Protein AF-A0A7W1SQP7-F1 (afdb_monomer_lite)

Secondary structure (DSSP, 8-state):
-PPPPSEEEEEE-SSTT-EEEEEEETTEEEEEEE-----TTTHHHHHHHHHHHHHHHHHHHHHHHHHHHHHHHHHHHHHHHHHHHHHHHHHHHHHHHHHHHHHHHHHHHHHHHHHHTT-EE--SSS---S-SSEEEEEEEE-TTS-B--EEEEEEEEGGGTEEEEES-TTEEEE-TTS-EEEEEEETTS-EEEE-HHHHTTS-TT-SEEEEEPEEE-S---SHHHHHHHHT-

pLDDT: mean 82.77, std 10.35, range [46.56, 94.25]

Sequence (232 aa):
ARTAWEKIDIERGNKEGTYFISLSKKDETHRFACIPVIASNDYKGAVKEYERLHQIYKAKEESRHQQDAKKQRQMEAKQEKFEKEQLINQRIAEQARKRASALYETENLVFRTFQVTNFGIWNSDAPNLLPQGQMIAANYVDENGTAVKMTKAFLVEKNKNALFAYQNPSSLQFNPDSDNMLIGITVENLICFVNYTNFKFIDRKSKSHTLQLKVINEKAKSSDDILQLLHI

Structure (mmCIF, N/CA/C/O backbone):
data_AF-A0A7W1SQP7-F1
#
_entry.id   AF-A0A7W1SQP7-F1
#
loop_
_atom_site.group_PDB
_atom_site.id
_atom_site.type_symbol
_atom_site.label_atom_id
_atom_site.label_alt_id
_atom_site.label_comp_id
_atom_site.label_asym_id
_atom_site.label_entity_id
_atom_site.label_seq_id
_atom_site.pdbx_PDB_ins_code
_atom_site.Cartn_x
_atom_site.Cartn_y
_atom_site.Cartn_z
_atom_site.occupancy
_atom_site.B_iso_or_equiv
_atom_site.auth_seq_id
_atom_site.auth_comp_id
_atom_site.auth_asym_id
_atom_site.auth_atom_id
_atom_site.pdbx_PDB_model_num
ATOM 1 N N . ALA A 1 1 ? 15.941 -19.254 -60.957 1.00 53.16 1 ALA A N 1
ATOM 2 C CA . ALA A 1 1 ? 15.371 -18.525 -59.803 1.00 53.16 1 ALA A CA 1
ATOM 3 C C . ALA A 1 1 ? 16.104 -17.191 -59.646 1.00 53.16 1 ALA A C 1
ATOM 5 O O . ALA A 1 1 ? 17.306 -17.168 -59.873 1.00 53.16 1 ALA A O 1
ATOM 6 N N . ARG A 1 2 ? 15.411 -16.084 -59.335 1.00 62.75 2 ARG A N 1
ATOM 7 C CA . ARG A 1 2 ? 16.045 -14.783 -59.040 1.00 62.75 2 ARG A CA 1
ATOM 8 C C . ARG A 1 2 ? 16.350 -14.715 -57.543 1.00 62.75 2 ARG A C 1
ATOM 10 O O . ARG A 1 2 ? 15.425 -14.784 -56.740 1.00 62.75 2 ARG A O 1
ATOM 17 N N . THR A 1 3 ? 17.620 -14.580 -57.178 1.00 74.56 3 THR A N 1
ATOM 18 C CA . THR A 1 3 ? 18.037 -14.430 -55.777 1.00 74.56 3 THR A CA 1
ATOM 19 C C . THR A 1 3 ? 18.160 -12.947 -55.438 1.00 74.56 3 THR A C 1
ATOM 21 O O . THR A 1 3 ? 18.927 -12.233 -56.077 1.00 74.56 3 THR A O 1
ATOM 24 N N . ALA A 1 4 ? 17.399 -12.483 -54.443 1.00 81.06 4 ALA A N 1
ATOM 25 C CA . ALA A 1 4 ? 17.581 -11.159 -53.848 1.00 81.06 4 ALA A CA 1
ATOM 26 C C . ALA A 1 4 ? 18.689 -11.219 -52.784 1.00 81.06 4 ALA A C 1
ATOM 28 O O . ALA A 1 4 ? 18.608 -12.059 -51.880 1.00 81.06 4 ALA A O 1
ATOM 29 N N . TRP A 1 5 ? 19.694 -10.352 -52.927 1.00 85.06 5 TRP A N 1
ATOM 30 C CA . TRP A 1 5 ? 20.840 -10.197 -52.023 1.00 85.06 5 TRP A CA 1
ATOM 31 C C . TRP A 1 5 ? 20.589 -9.061 -51.027 1.00 85.06 5 TRP A C 1
ATOM 33 O O . TRP A 1 5 ? 19.947 -8.072 -51.376 1.00 85.06 5 TRP A O 1
ATOM 43 N N . GLU A 1 6 ? 21.079 -9.206 -49.796 1.00 85.56 6 GLU A N 1
ATOM 44 C CA . GLU A 1 6 ? 20.825 -8.259 -48.697 1.00 85.56 6 GLU A CA 1
ATOM 45 C C . GLU A 1 6 ? 21.913 -7.184 -48.607 1.00 85.56 6 GLU A C 1
ATOM 47 O O . GLU A 1 6 ? 21.619 -6.028 -48.302 1.00 85.56 6 GLU A O 1
ATOM 52 N N . LYS A 1 7 ? 23.163 -7.546 -48.920 1.00 83.62 7 LYS A N 1
ATOM 53 C CA . LYS A 1 7 ? 24.305 -6.628 -48.956 1.00 83.62 7 LYS A CA 1
ATOM 54 C C . LYS A 1 7 ? 25.143 -6.863 -50.211 1.00 83.62 7 LYS A C 1
ATOM 56 O O . LYS A 1 7 ? 25.371 -8.002 -50.613 1.00 83.62 7 LYS A O 1
ATOM 61 N N . ILE A 1 8 ? 25.600 -5.767 -50.812 1.00 87.31 8 ILE A N 1
ATOM 62 C CA . ILE A 1 8 ? 26.525 -5.753 -51.947 1.00 87.31 8 ILE A CA 1
ATOM 63 C C . ILE A 1 8 ? 27.703 -4.868 -51.555 1.00 87.31 8 ILE A C 1
ATOM 65 O O . ILE A 1 8 ? 27.494 -3.713 -51.186 1.00 87.31 8 ILE A O 1
ATOM 69 N N . ASP A 1 9 ? 28.913 -5.407 -51.639 1.00 84.94 9 ASP A N 1
ATOM 70 C CA . ASP A 1 9 ? 30.158 -4.675 -51.413 1.00 84.94 9 ASP A CA 1
ATOM 71 C C . ASP A 1 9 ? 31.021 -4.714 -52.676 1.00 84.94 9 ASP A C 1
ATOM 73 O O . ASP A 1 9 ? 31.031 -5.716 -53.397 1.00 84.94 9 ASP A O 1
ATOM 77 N N . ILE A 1 10 ? 31.714 -3.614 -52.961 1.00 85.19 10 ILE A N 1
ATOM 78 C CA . ILE A 1 10 ? 32.594 -3.484 -54.119 1.00 85.19 10 ILE A CA 1
ATOM 79 C C . ILE A 1 10 ? 33.941 -2.944 -53.645 1.00 85.19 10 ILE A C 1
ATOM 81 O O . ILE A 1 10 ? 34.066 -1.816 -53.162 1.00 85.19 10 ILE A O 1
ATOM 85 N N . GLU A 1 11 ? 34.975 -3.748 -53.852 1.00 84.25 11 GLU A N 1
ATOM 86 C CA . GLU A 1 11 ? 36.350 -3.435 -53.484 1.00 84.25 11 GLU A CA 1
ATOM 87 C C . GLU A 1 11 ? 37.235 -3.378 -54.728 1.00 84.25 11 GLU A C 1
ATOM 89 O O . GLU A 1 11 ? 36.969 -4.030 -55.739 1.00 84.25 11 GLU A O 1
ATOM 94 N N . ARG A 1 12 ? 38.326 -2.610 -54.667 1.00 82.88 12 ARG A N 1
ATOM 95 C CA . ARG A 1 12 ? 39.342 -2.650 -55.725 1.00 82.88 12 ARG A CA 1
ATOM 96 C C . ARG A 1 12 ? 40.072 -3.989 -55.675 1.00 82.88 12 ARG A C 1
ATOM 98 O O . ARG A 1 12 ? 40.423 -4.470 -54.601 1.00 82.88 12 ARG A O 1
ATOM 105 N N . GLY A 1 13 ? 40.288 -4.577 -56.843 1.00 80.38 13 GLY A N 1
ATOM 106 C CA . GLY A 1 13 ? 41.066 -5.794 -57.003 1.00 80.38 13 GLY A CA 1
ATOM 107 C C . GLY A 1 13 ? 42.569 -5.527 -56.987 1.00 80.38 13 GLY A C 1
ATOM 108 O O . GLY A 1 13 ? 43.030 -4.388 -56.982 1.00 80.38 13 GLY A O 1
ATOM 109 N N . ASN A 1 14 ? 43.347 -6.608 -57.005 1.00 80.44 14 ASN A N 1
ATOM 110 C CA . ASN A 1 14 ? 44.806 -6.547 -56.866 1.00 80.44 14 ASN A CA 1
ATOM 111 C C . ASN A 1 14 ? 45.521 -5.976 -58.104 1.00 80.44 14 ASN A C 1
ATOM 113 O O . ASN A 1 14 ? 46.712 -5.683 -58.042 1.00 80.44 14 ASN A O 1
ATOM 117 N N . LYS A 1 15 ? 44.825 -5.863 -59.242 1.00 77.88 15 LYS A N 1
ATOM 118 C CA . LYS A 1 15 ? 45.346 -5.290 -60.489 1.00 77.88 15 LYS A CA 1
ATOM 119 C C . LYS A 1 15 ? 44.556 -4.042 -60.858 1.00 77.88 15 LYS A C 1
ATOM 121 O O . LYS A 1 15 ? 43.349 -3.972 -60.613 1.00 77.88 15 LYS A O 1
ATOM 126 N N . GLU A 1 16 ? 45.221 -3.084 -61.491 1.00 74.56 16 GLU A N 1
ATOM 127 C CA . GLU A 1 16 ? 44.557 -1.892 -62.014 1.00 74.56 16 GLU A CA 1
ATOM 128 C C . GLU A 1 16 ? 43.407 -2.288 -62.958 1.00 74.56 16 GLU A C 1
ATOM 130 O O . GLU A 1 16 ? 43.553 -3.175 -63.798 1.00 74.56 16 GLU A O 1
ATOM 135 N N . GLY A 1 17 ? 42.230 -1.688 -62.760 1.00 73.62 17 GLY A N 1
ATOM 136 C CA . GLY A 1 17 ? 41.021 -2.003 -63.530 1.00 73.62 17 GLY A CA 1
ATOM 137 C C . GLY A 1 17 ? 40.266 -3.266 -63.114 1.00 73.62 17 GLY A C 1
ATOM 138 O O . GLY A 1 17 ? 39.262 -3.596 -63.741 1.00 73.62 17 GLY A O 1
ATOM 139 N N . THR A 1 18 ? 40.686 -3.956 -62.052 1.00 80.06 18 THR A N 1
ATOM 140 C CA . THR A 1 18 ? 39.941 -5.096 -61.489 1.00 80.06 18 THR A CA 1
ATOM 141 C C . THR A 1 18 ? 39.205 -4.704 -60.213 1.00 80.06 18 THR A C 1
ATOM 143 O O . THR A 1 18 ? 39.674 -3.857 -59.454 1.00 80.06 18 THR A O 1
ATOM 146 N N . TYR A 1 19 ? 38.053 -5.327 -59.971 1.00 83.75 19 TYR A N 1
ATOM 147 C CA . TYR A 1 19 ? 37.223 -5.116 -58.785 1.00 83.75 19 TYR A CA 1
ATOM 148 C C . TYR A 1 19 ? 36.744 -6.456 -58.231 1.00 83.75 19 TYR A C 1
ATOM 150 O O . TYR A 1 19 ? 36.560 -7.412 -58.984 1.00 83.75 19 TYR A O 1
ATOM 158 N N . PHE A 1 20 ? 36.512 -6.522 -56.926 1.00 89.19 20 PHE A N 1
ATOM 159 C CA . PHE A 1 20 ? 35.809 -7.627 -56.291 1.00 89.19 20 PHE A CA 1
ATOM 160 C C . PHE A 1 20 ? 34.396 -7.189 -55.932 1.00 89.19 20 PHE A C 1
ATOM 162 O O . PHE A 1 20 ? 34.229 -6.170 -55.270 1.00 89.19 20 PHE A O 1
ATOM 169 N N . ILE A 1 21 ? 33.396 -7.965 -56.343 1.00 89.50 21 ILE A N 1
ATOM 170 C CA . ILE A 1 21 ? 32.011 -7.791 -55.903 1.00 89.50 21 ILE A CA 1
ATOM 171 C C . ILE A 1 21 ? 31.694 -8.904 -54.914 1.00 89.50 21 ILE A C 1
ATOM 173 O O . ILE A 1 21 ? 31.797 -10.082 -55.263 1.00 89.50 21 ILE A O 1
ATOM 177 N N . SER A 1 22 ? 31.299 -8.528 -53.704 1.00 91.19 22 SER A N 1
ATOM 178 C CA . SER A 1 22 ? 30.838 -9.443 -52.665 1.00 91.19 22 SER A CA 1
ATOM 179 C C . SER A 1 22 ? 29.328 -9.307 -52.509 1.00 91.19 22 SER A C 1
ATOM 181 O O . SER A 1 22 ? 28.823 -8.218 -52.244 1.00 91.19 22 SER A O 1
ATOM 183 N N . LEU A 1 23 ? 28.604 -10.409 -52.684 1.00 90.50 23 LEU A N 1
ATOM 184 C CA . LEU A 1 23 ? 27.159 -10.492 -52.494 1.00 90.50 23 LEU A CA 1
ATOM 185 C C . LEU A 1 23 ? 26.886 -11.333 -51.253 1.00 90.50 23 LEU A C 1
ATOM 187 O O . LEU A 1 23 ? 27.295 -12.494 -51.207 1.00 90.50 23 LEU A O 1
ATOM 191 N N . SER A 1 24 ? 26.196 -10.756 -50.273 1.00 89.62 24 SER A N 1
ATOM 192 C CA . SER A 1 24 ? 25.899 -11.420 -49.004 1.00 89.62 24 SER A CA 1
ATOM 193 C C . SER A 1 24 ? 24.396 -11.520 -48.760 1.00 89.62 24 SER A C 1
ATOM 195 O O . SER A 1 24 ? 23.629 -10.591 -49.050 1.00 89.62 24 SER A O 1
ATOM 197 N N . LYS A 1 25 ? 23.976 -12.665 -48.223 1.00 90.25 25 LYS A N 1
ATOM 198 C CA . LYS A 1 25 ? 22.615 -12.941 -47.757 1.00 90.25 25 LYS A CA 1
ATOM 199 C C . LYS A 1 25 ? 22.685 -13.913 -46.584 1.00 90.25 25 LYS A C 1
ATOM 201 O O . LYS A 1 25 ? 23.144 -15.038 -46.767 1.00 90.25 25 LYS A O 1
ATOM 206 N N . LYS A 1 26 ? 22.201 -13.511 -45.405 1.00 85.62 26 LYS A N 1
ATOM 207 C CA . LYS A 1 26 ? 22.384 -14.277 -44.157 1.00 85.62 26 LYS A CA 1
ATOM 208 C C . LYS A 1 26 ? 23.860 -14.690 -43.968 1.00 85.62 26 LYS A C 1
ATOM 210 O O . LYS A 1 26 ? 24.720 -13.816 -43.941 1.00 85.62 26 LYS A O 1
ATOM 215 N N . ASP A 1 27 ? 24.140 -15.994 -43.904 1.00 84.38 27 ASP A N 1
ATOM 216 C CA . ASP A 1 27 ? 25.475 -16.565 -43.673 1.00 84.38 27 ASP A CA 1
ATOM 217 C C . ASP A 1 27 ? 26.232 -16.911 -44.972 1.00 84.38 27 ASP A C 1
ATOM 219 O O . ASP A 1 27 ? 27.365 -17.387 -44.930 1.00 84.38 27 ASP A O 1
ATOM 223 N N . GLU A 1 28 ? 25.635 -16.667 -46.143 1.00 87.44 28 GLU A N 1
ATOM 224 C CA . GLU A 1 28 ? 26.256 -16.937 -47.441 1.00 87.44 28 GLU A CA 1
ATOM 225 C C . GLU A 1 28 ? 26.864 -15.659 -48.022 1.00 87.44 28 GLU A C 1
ATOM 227 O O . GLU A 1 28 ? 26.194 -14.631 -48.155 1.00 87.44 28 GLU A O 1
ATOM 232 N N . THR A 1 29 ? 28.145 -15.722 -48.397 1.00 89.44 29 THR A N 1
ATOM 233 C CA . THR A 1 29 ? 28.837 -14.643 -49.112 1.00 89.44 29 THR A CA 1
ATOM 234 C C . THR A 1 29 ? 29.555 -15.192 -50.335 1.00 89.44 29 THR A C 1
ATOM 236 O O . THR A 1 29 ? 30.400 -16.079 -50.229 1.00 89.44 29 THR A O 1
ATOM 239 N N . HIS A 1 30 ? 29.251 -14.624 -51.501 1.00 89.44 30 HIS A N 1
ATOM 240 C CA . HIS A 1 30 ? 29.906 -14.954 -52.763 1.00 89.44 30 HIS A CA 1
ATOM 241 C C . HIS A 1 30 ? 30.744 -13.777 -53.245 1.00 89.44 30 HIS A C 1
ATOM 243 O O . HIS A 1 30 ? 30.235 -12.662 -53.355 1.00 89.44 30 HIS A O 1
ATOM 249 N N . ARG A 1 31 ? 32.017 -14.032 -53.564 1.00 90.12 31 ARG A N 1
ATOM 250 C CA . ARG A 1 31 ? 32.958 -13.021 -54.055 1.00 90.12 31 ARG A CA 1
ATOM 251 C C . ARG A 1 31 ? 33.347 -13.308 -55.500 1.00 90.12 31 ARG A C 1
ATOM 253 O O . ARG A 1 31 ? 33.794 -14.409 -55.812 1.00 90.12 31 ARG A O 1
ATOM 260 N N . PHE A 1 32 ? 33.224 -12.307 -56.363 1.00 87.50 32 PHE A N 1
ATOM 261 C CA . PHE A 1 32 ? 33.512 -12.405 -57.793 1.00 87.50 32 PHE A CA 1
ATOM 262 C C . PHE A 1 32 ? 34.573 -11.384 -58.194 1.00 87.50 32 PHE A C 1
ATOM 264 O O . PHE A 1 32 ? 34.485 -10.223 -57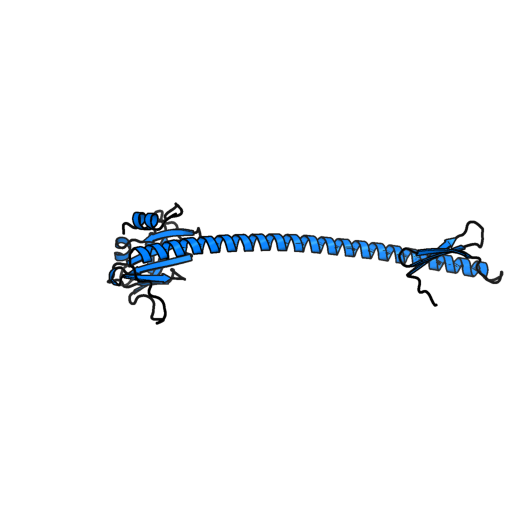.801 1.00 87.50 32 PHE A O 1
ATOM 271 N N . ALA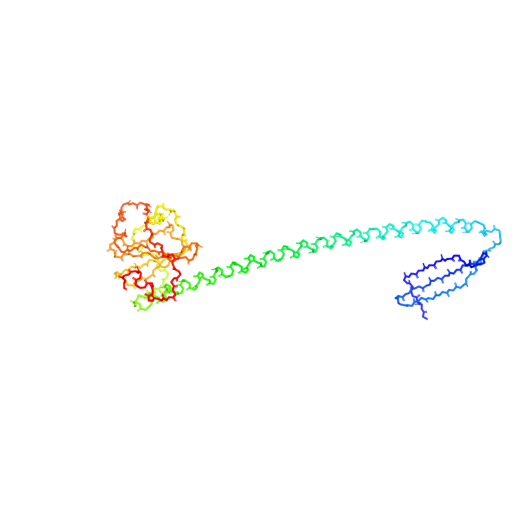 A 1 33 ? 35.563 -11.806 -58.984 1.00 83.81 33 ALA A N 1
ATOM 272 C CA . ALA A 1 33 ? 36.496 -10.895 -59.639 1.00 83.81 33 ALA A CA 1
ATOM 273 C C . ALA A 1 33 ? 35.868 -10.385 -60.941 1.00 83.81 33 ALA A C 1
ATOM 275 O O . ALA A 1 33 ? 35.502 -11.179 -61.807 1.00 83.81 33 ALA A O 1
ATOM 276 N N . CYS A 1 34 ? 35.753 -9.069 -61.077 1.00 81.81 34 CYS A N 1
ATOM 277 C CA . CYS A 1 34 ? 35.047 -8.414 -62.168 1.00 81.81 34 CYS A CA 1
ATOM 278 C C . CYS A 1 34 ? 35.937 -7.359 -62.835 1.00 81.81 34 CYS A C 1
ATOM 280 O O . CYS A 1 34 ? 36.720 -6.672 -62.175 1.00 81.81 34 CYS A O 1
ATOM 282 N N . ILE A 1 35 ? 35.776 -7.209 -64.149 1.00 74.44 35 ILE A N 1
ATOM 283 C CA . ILE A 1 35 ? 36.369 -6.128 -64.941 1.00 74.44 35 ILE A CA 1
ATOM 284 C C . ILE A 1 35 ? 35.203 -5.299 -65.492 1.00 74.44 35 ILE A C 1
ATOM 286 O O . ILE A 1 35 ? 34.311 -5.871 -66.124 1.00 74.44 35 ILE A O 1
ATOM 290 N N . PRO A 1 36 ? 35.151 -3.982 -65.239 1.00 70.56 36 PRO A N 1
ATOM 291 C CA . PRO A 1 36 ? 34.070 -3.145 -65.727 1.00 70.56 36 PRO A CA 1
ATOM 292 C C . PRO A 1 36 ? 34.184 -3.008 -67.250 1.00 70.56 36 PRO A C 1
ATOM 294 O O . PRO A 1 36 ? 35.220 -2.604 -67.775 1.00 70.56 36 PRO A O 1
ATOM 297 N N . VAL A 1 37 ? 33.113 -3.346 -67.971 1.00 67.00 37 VAL A N 1
ATOM 298 C CA . VAL A 1 37 ? 33.048 -3.178 -69.429 1.00 67.00 37 VAL A CA 1
ATOM 299 C C . VAL A 1 37 ? 32.658 -1.734 -69.724 1.00 67.00 37 VAL A C 1
ATOM 301 O O . VAL A 1 37 ? 31.480 -1.397 -69.810 1.00 67.00 37 VAL A O 1
ATOM 304 N N . ILE A 1 38 ? 33.659 -0.864 -69.822 1.00 63.75 38 ILE A N 1
ATOM 305 C CA . ILE A 1 38 ? 33.495 0.551 -70.169 1.00 63.75 38 ILE A CA 1
ATOM 306 C C . ILE A 1 38 ? 34.365 0.813 -71.394 1.00 63.75 38 ILE A C 1
ATOM 308 O O . ILE A 1 38 ? 35.520 0.386 -71.431 1.00 63.75 38 ILE A O 1
ATOM 312 N N . ALA A 1 39 ? 33.824 1.484 -72.414 1.00 59.75 39 ALA A N 1
ATOM 313 C CA . ALA A 1 39 ? 34.617 1.896 -73.566 1.00 59.75 39 ALA A CA 1
ATOM 314 C C . ALA A 1 39 ? 35.815 2.738 -73.087 1.00 59.75 39 ALA A C 1
ATOM 316 O O . ALA A 1 39 ? 35.665 3.598 -72.220 1.00 59.75 39 ALA A O 1
ATOM 317 N N . SER A 1 40 ? 37.008 2.495 -73.642 1.00 59.66 40 SER A N 1
ATOM 318 C CA . SER A 1 40 ? 38.285 3.098 -73.208 1.00 59.66 40 SER A CA 1
ATOM 319 C C . SER A 1 40 ? 38.241 4.623 -73.012 1.00 59.66 40 SER A C 1
ATOM 321 O O . SER A 1 40 ? 38.978 5.153 -72.181 1.00 59.66 40 SER A O 1
ATOM 323 N N . ASN A 1 41 ? 37.388 5.333 -73.756 1.00 62.25 41 ASN A N 1
ATOM 324 C CA . ASN A 1 41 ? 37.262 6.790 -73.684 1.00 62.25 41 ASN A CA 1
ATOM 325 C C . ASN A 1 41 ? 36.486 7.285 -72.445 1.00 62.25 41 ASN A C 1
ATOM 327 O O . ASN A 1 41 ? 36.719 8.409 -72.008 1.00 62.25 41 ASN A O 1
ATOM 331 N N . ASP A 1 42 ? 35.652 6.443 -71.826 1.00 67.56 42 ASP A N 1
ATOM 332 C CA . ASP A 1 42 ? 34.764 6.819 -70.711 1.00 67.56 42 ASP A CA 1
ATOM 333 C C . ASP A 1 42 ? 35.224 6.279 -69.345 1.00 67.56 42 ASP A C 1
ATOM 335 O O . ASP A 1 42 ? 34.690 6.653 -68.297 1.00 67.56 42 ASP A O 1
ATOM 339 N N . TYR A 1 43 ? 36.259 5.431 -69.323 1.00 70.06 43 TYR A N 1
ATOM 340 C CA . TYR A 1 43 ? 36.750 4.771 -68.109 1.00 70.06 43 TYR A CA 1
ATOM 341 C C . TYR A 1 43 ? 37.187 5.764 -67.019 1.00 70.06 43 TYR A C 1
ATOM 343 O O . TYR A 1 43 ? 36.802 5.626 -65.858 1.00 70.06 43 TYR A O 1
ATOM 351 N N . LYS A 1 44 ? 37.932 6.818 -67.384 1.00 73.12 44 LYS A N 1
ATOM 352 C CA . LYS A 1 44 ? 38.379 7.845 -66.421 1.00 73.12 44 LYS A CA 1
ATOM 353 C C . LYS A 1 44 ? 37.203 8.584 -65.772 1.00 73.12 44 LYS A C 1
ATOM 355 O O . LYS A 1 44 ? 37.255 8.881 -64.580 1.00 73.12 44 LYS A O 1
ATOM 360 N N . GLY A 1 45 ? 36.146 8.865 -66.538 1.00 77.88 45 GLY A N 1
ATOM 361 C CA . GLY A 1 45 ? 34.933 9.508 -66.029 1.00 77.88 45 GLY A CA 1
ATOM 362 C C . GLY A 1 45 ? 34.160 8.599 -65.074 1.00 77.88 45 GLY A C 1
ATOM 363 O O . GLY A 1 45 ? 33.772 9.029 -63.989 1.00 77.88 45 GLY A O 1
ATOM 364 N N . ALA A 1 46 ? 34.013 7.323 -65.433 1.00 77.06 46 ALA A N 1
ATOM 365 C CA . ALA A 1 46 ? 33.305 6.340 -64.621 1.00 77.06 46 ALA A CA 1
ATOM 366 C C . ALA A 1 46 ? 34.014 6.017 -63.297 1.00 77.06 46 ALA A C 1
ATOM 368 O O . ALA A 1 46 ? 33.352 5.898 -62.268 1.00 77.06 46 ALA A O 1
ATOM 369 N N . VAL A 1 47 ? 35.350 5.927 -63.288 1.00 77.00 47 VAL A N 1
ATOM 370 C CA . VAL A 1 47 ? 36.123 5.742 -62.046 1.00 77.00 47 VAL A CA 1
ATOM 371 C C . VAL A 1 47 ? 35.932 6.932 -61.105 1.00 77.00 47 VAL A C 1
ATOM 373 O O . VAL A 1 47 ? 35.697 6.732 -59.915 1.00 77.00 47 VAL A O 1
ATOM 376 N N . LYS A 1 48 ? 35.961 8.163 -61.631 1.00 82.31 48 LYS A N 1
ATOM 377 C CA . LYS A 1 48 ? 35.739 9.378 -60.834 1.00 82.31 48 LYS A CA 1
ATOM 378 C C . LYS A 1 48 ? 34.333 9.415 -60.228 1.00 82.31 48 LYS A C 1
ATOM 380 O O . LYS A 1 48 ? 34.172 9.774 -59.062 1.00 82.31 48 LYS A O 1
ATOM 385 N N . GLU A 1 49 ? 33.320 9.027 -60.998 1.00 82.81 49 GLU A N 1
ATOM 386 C CA . GLU A 1 49 ? 31.942 8.965 -60.507 1.00 82.81 49 GLU A CA 1
ATOM 387 C C . GLU A 1 49 ? 31.746 7.845 -59.476 1.00 82.81 49 GLU A C 1
ATOM 389 O O . GLU A 1 49 ? 31.100 8.060 -58.449 1.00 82.81 49 GLU A O 1
ATOM 394 N N . TYR A 1 50 ? 32.371 6.682 -59.682 1.00 81.25 50 TYR A N 1
ATOM 395 C CA . TYR A 1 50 ? 32.398 5.602 -58.696 1.00 81.25 50 TYR A CA 1
ATOM 396 C C . TYR A 1 50 ? 33.020 6.060 -57.376 1.00 81.25 50 TYR A C 1
ATOM 398 O O . TYR A 1 50 ? 32.427 5.860 -56.320 1.00 81.25 50 TYR A O 1
ATOM 406 N N . GLU A 1 51 ? 34.187 6.706 -57.414 1.00 82.38 51 GLU A N 1
ATOM 407 C CA . GLU A 1 51 ? 34.856 7.211 -56.211 1.00 82.38 51 GLU A CA 1
ATOM 408 C C . GLU A 1 51 ? 33.972 8.201 -55.446 1.00 82.38 51 GLU A C 1
ATOM 410 O O . GLU A 1 51 ? 33.838 8.089 -54.225 1.00 82.38 51 GLU A O 1
ATOM 415 N N . ARG A 1 52 ? 33.303 9.113 -56.164 1.00 88.56 52 ARG A N 1
ATOM 416 C CA . ARG A 1 52 ? 32.359 10.075 -55.584 1.00 88.56 52 ARG A CA 1
ATOM 417 C C . ARG A 1 52 ? 31.181 9.375 -54.902 1.00 88.56 52 ARG A C 1
ATOM 419 O O . ARG A 1 52 ? 30.862 9.680 -53.753 1.00 88.56 52 ARG A O 1
ATOM 426 N N . LEU A 1 53 ? 30.531 8.437 -55.590 1.00 86.25 53 LEU A N 1
ATOM 427 C CA . LEU A 1 53 ? 29.383 7.698 -55.057 1.00 86.25 53 LEU A CA 1
ATOM 428 C C . LEU A 1 53 ? 29.776 6.791 -53.886 1.00 86.25 53 LEU A C 1
ATOM 430 O O . LEU A 1 53 ? 29.036 6.708 -52.905 1.00 86.25 53 LEU A O 1
ATOM 434 N N . HIS A 1 54 ? 30.952 6.166 -53.947 1.00 82.62 54 HIS A N 1
ATOM 435 C CA . HIS A 1 54 ? 31.479 5.307 -52.886 1.00 82.62 54 HIS A CA 1
ATOM 436 C C . HIS A 1 54 ? 31.752 6.086 -51.600 1.00 82.62 54 HIS A C 1
ATOM 438 O O . HIS A 1 54 ? 31.405 5.631 -50.512 1.00 82.62 54 HIS A O 1
ATOM 444 N N . GLN A 1 55 ? 32.312 7.295 -51.704 1.00 87.56 55 GLN A N 1
ATOM 445 C CA . GLN A 1 55 ? 32.512 8.170 -50.544 1.00 87.56 55 GLN A CA 1
ATOM 446 C C . GLN A 1 55 ? 31.182 8.571 -49.891 1.00 87.56 55 GLN A C 1
ATOM 448 O O . GLN A 1 55 ? 31.051 8.503 -48.668 1.00 87.56 55 GLN A O 1
ATOM 453 N N . ILE A 1 56 ? 30.174 8.928 -50.694 1.00 89.81 56 ILE A N 1
ATOM 454 C CA . ILE A 1 56 ? 28.828 9.255 -50.194 1.00 89.81 56 ILE A CA 1
ATOM 455 C C . ILE A 1 56 ? 28.195 8.040 -49.504 1.00 89.81 56 ILE A C 1
ATOM 457 O O . ILE A 1 56 ? 27.597 8.176 -48.434 1.00 89.81 56 ILE A O 1
ATOM 461 N N . TYR A 1 57 ? 28.328 6.852 -50.098 1.00 86.31 57 TYR A N 1
ATOM 462 C CA . TYR A 1 57 ? 27.828 5.608 -49.521 1.00 86.31 57 TYR A CA 1
ATOM 463 C C . TYR A 1 57 ? 28.469 5.322 -48.157 1.00 86.31 57 TYR A C 1
ATOM 465 O O . TYR A 1 57 ? 27.734 5.123 -47.186 1.00 86.31 57 TYR A O 1
ATOM 473 N N . LYS A 1 58 ? 29.805 5.386 -48.060 1.00 86.56 58 LYS A N 1
ATOM 474 C CA . LYS A 1 58 ? 30.541 5.171 -46.804 1.00 86.56 58 LYS A CA 1
ATOM 475 C C . LYS A 1 58 ? 30.112 6.142 -45.707 1.00 86.56 58 LYS A C 1
ATOM 477 O O . LYS A 1 58 ? 29.778 5.709 -44.608 1.00 86.56 58 LYS A O 1
ATOM 482 N N . ALA A 1 59 ? 30.009 7.434 -46.019 1.00 90.69 59 ALA A N 1
ATOM 483 C CA . ALA A 1 59 ? 29.548 8.436 -45.056 1.00 90.69 59 ALA A CA 1
ATOM 484 C C . ALA A 1 59 ? 28.113 8.158 -44.560 1.00 90.69 59 ALA A C 1
ATOM 486 O O . ALA A 1 59 ? 27.795 8.334 -43.381 1.00 90.69 59 ALA A O 1
ATOM 487 N N . LYS A 1 60 ? 27.225 7.687 -45.447 1.00 90.88 60 LYS A N 1
ATOM 488 C CA . LYS A 1 60 ? 25.849 7.317 -45.085 1.00 90.88 60 LYS A CA 1
ATOM 489 C C . LYS A 1 60 ? 25.796 6.052 -44.226 1.00 90.88 60 LYS A C 1
ATOM 491 O O . LYS A 1 60 ? 24.951 5.961 -43.337 1.00 90.88 60 LYS A O 1
ATOM 496 N N . GLU A 1 61 ? 26.660 5.078 -44.488 1.00 86.44 61 GLU A N 1
ATOM 497 C CA . GLU A 1 61 ? 26.790 3.860 -43.685 1.00 86.44 61 GLU A CA 1
ATOM 498 C C . GLU A 1 61 ? 27.286 4.172 -42.270 1.00 86.44 61 GLU A C 1
ATOM 500 O O . GLU A 1 61 ? 26.631 3.780 -41.305 1.00 86.44 61 GLU A O 1
ATOM 505 N N . GLU A 1 62 ? 28.339 4.979 -42.133 1.00 89.44 62 GLU A N 1
ATOM 506 C CA . GLU A 1 62 ? 28.833 5.449 -40.833 1.00 89.44 62 GLU A CA 1
ATOM 507 C C . GLU A 1 62 ? 27.758 6.217 -40.053 1.00 89.44 62 GLU A C 1
ATOM 509 O O . GLU A 1 62 ? 27.539 5.956 -38.867 1.00 89.44 62 GLU A O 1
ATOM 514 N N . SER A 1 63 ? 27.022 7.117 -40.717 1.00 90.00 63 SER A N 1
ATOM 515 C CA . SER A 1 63 ? 25.930 7.860 -40.080 1.00 90.00 63 SER A CA 1
ATOM 516 C C . SER A 1 63 ? 24.812 6.938 -39.578 1.00 90.00 63 SER A C 1
ATOM 518 O O . SER A 1 63 ? 24.311 7.134 -38.469 1.00 90.00 63 SER A O 1
ATOM 520 N N . ARG A 1 64 ? 24.443 5.899 -40.344 1.00 90.19 64 ARG A N 1
ATOM 521 C CA . ARG A 1 64 ? 23.466 4.887 -39.902 1.00 90.19 64 ARG A CA 1
ATOM 522 C C . ARG A 1 64 ? 23.966 4.123 -38.681 1.00 90.19 64 ARG A C 1
ATOM 524 O O . ARG A 1 64 ? 23.245 4.060 -37.691 1.00 90.19 64 ARG A O 1
ATOM 531 N N . HIS A 1 65 ? 25.210 3.644 -38.699 1.00 87.25 65 HIS A N 1
ATOM 532 C CA . HIS A 1 65 ? 25.798 2.945 -37.553 1.00 87.25 65 HIS A CA 1
ATOM 533 C C . HIS A 1 65 ? 25.803 3.801 -36.282 1.00 87.25 65 HIS A C 1
ATOM 535 O O . HIS A 1 65 ? 25.462 3.311 -35.205 1.00 87.25 65 HIS A O 1
ATOM 541 N N . GLN A 1 66 ? 26.126 5.092 -36.390 1.00 90.56 66 GLN A N 1
ATOM 542 C CA . GLN A 1 66 ? 26.077 6.012 -35.251 1.00 90.56 66 GLN A CA 1
ATOM 543 C C . GLN A 1 66 ? 24.648 6.233 -34.736 1.00 90.56 66 GLN A C 1
ATOM 545 O O . GLN A 1 66 ? 24.424 6.276 -33.523 1.00 90.56 66 GLN A O 1
ATOM 550 N N . GLN A 1 67 ? 23.668 6.364 -35.635 1.00 91.06 67 GLN A N 1
ATOM 551 C CA . GLN A 1 67 ? 22.262 6.515 -35.260 1.00 91.06 67 GLN A CA 1
ATOM 552 C C . GLN A 1 67 ? 21.716 5.263 -34.574 1.00 91.06 67 GLN A C 1
ATOM 554 O O . GLN A 1 67 ? 21.037 5.385 -33.553 1.00 91.06 67 GLN A O 1
ATOM 559 N N . ASP A 1 68 ? 22.037 4.079 -35.087 1.00 89.56 68 ASP A N 1
ATOM 560 C CA . ASP A 1 68 ? 21.593 2.809 -34.515 1.00 89.56 68 ASP A CA 1
ATOM 561 C C . ASP A 1 68 ? 22.246 2.564 -33.154 1.00 89.56 68 ASP A C 1
ATOM 563 O O . ASP A 1 68 ? 21.546 2.255 -32.192 1.00 89.56 68 ASP A O 1
ATOM 567 N N . ALA A 1 69 ? 23.546 2.847 -33.009 1.00 93.00 69 ALA A N 1
ATOM 568 C CA . ALA A 1 69 ? 24.225 2.796 -31.715 1.00 93.00 69 ALA A CA 1
ATOM 569 C C . ALA A 1 69 ? 23.600 3.766 -30.693 1.00 93.00 69 ALA A C 1
ATOM 571 O O . ALA A 1 69 ? 23.434 3.425 -29.520 1.00 93.00 69 ALA A O 1
ATOM 572 N N . LYS A 1 70 ? 23.212 4.976 -31.121 1.00 94.19 70 LYS A N 1
ATOM 573 C CA . LYS A 1 70 ? 22.536 5.949 -30.251 1.00 94.19 70 LYS A CA 1
ATOM 574 C C . LYS A 1 70 ? 21.141 5.474 -29.843 1.00 94.19 70 LYS A C 1
ATOM 576 O O . LYS A 1 70 ? 20.792 5.593 -28.670 1.00 94.19 70 LYS A O 1
ATOM 581 N N . LYS A 1 71 ? 20.354 4.935 -30.779 1.00 93.00 71 LYS A N 1
ATOM 582 C CA . LYS A 1 71 ? 19.028 4.364 -30.491 1.00 93.00 71 LYS A CA 1
ATOM 583 C C . LYS A 1 71 ? 19.136 3.184 -29.534 1.00 93.00 71 LYS A C 1
ATOM 585 O O . LYS A 1 71 ? 18.386 3.141 -28.566 1.00 93.00 71 LYS A O 1
ATOM 590 N N . GLN A 1 72 ? 20.097 2.292 -29.754 1.00 91.75 72 GLN A N 1
ATOM 591 C CA . GLN A 1 72 ? 20.330 1.132 -28.902 1.00 91.75 72 GLN A CA 1
ATOM 592 C C . GLN A 1 72 ? 20.643 1.555 -27.462 1.00 91.75 72 GLN A C 1
ATOM 594 O O . GLN A 1 72 ? 19.945 1.145 -26.540 1.00 91.75 72 GLN A O 1
ATOM 599 N N . ARG A 1 73 ? 21.580 2.494 -27.272 1.00 93.19 73 ARG A N 1
ATOM 600 C CA . ARG A 1 73 ? 21.892 3.050 -25.942 1.00 93.19 73 ARG A CA 1
ATOM 601 C C . ARG A 1 73 ? 20.684 3.706 -25.272 1.00 93.19 73 ARG A C 1
ATOM 603 O O . ARG A 1 73 ? 20.512 3.608 -24.062 1.00 93.19 73 ARG A O 1
ATOM 610 N N . GLN A 1 74 ? 19.841 4.398 -26.039 1.00 93.25 74 GLN A N 1
ATOM 611 C CA . GLN A 1 74 ? 18.617 5.003 -25.506 1.00 93.25 74 GLN A CA 1
ATOM 612 C C . GLN A 1 74 ? 17.583 3.954 -25.088 1.00 93.25 74 GLN A C 1
ATOM 614 O O . GLN A 1 74 ? 16.903 4.151 -24.084 1.00 93.25 74 GLN A O 1
ATOM 619 N N . MET A 1 75 ? 17.453 2.867 -25.848 1.00 92.50 75 MET A N 1
ATOM 620 C CA . MET A 1 75 ? 16.561 1.756 -25.520 1.00 92.50 75 MET A CA 1
ATOM 621 C C . MET A 1 75 ? 17.033 1.023 -24.267 1.00 92.50 75 MET A C 1
ATOM 623 O O . MET A 1 75 ? 16.234 0.833 -23.358 1.00 92.50 75 MET A O 1
ATOM 627 N N . GLU A 1 76 ? 18.324 0.712 -24.169 1.00 94.25 76 GLU A N 1
ATOM 628 C CA . GLU A 1 76 ? 18.932 0.090 -22.985 1.00 94.25 76 GLU A CA 1
ATOM 629 C C . GLU A 1 76 ? 18.735 0.956 -21.736 1.00 94.25 76 GLU A C 1
ATOM 631 O O . GLU A 1 76 ? 18.246 0.474 -20.718 1.00 94.25 76 GLU A O 1
ATOM 636 N N . ALA A 1 77 ? 18.995 2.264 -21.829 1.00 93.75 77 ALA A N 1
ATOM 637 C CA . ALA A 1 77 ? 18.787 3.182 -20.710 1.00 93.75 77 ALA A CA 1
ATOM 638 C C . ALA A 1 77 ? 17.308 3.307 -20.295 1.00 93.75 77 ALA A C 1
ATOM 640 O O . ALA A 1 77 ? 17.005 3.514 -19.119 1.00 93.75 77 ALA A O 1
ATOM 641 N N . LYS A 1 78 ? 16.367 3.214 -21.244 1.00 93.62 78 LYS A N 1
ATOM 642 C CA . LYS A 1 78 ? 14.926 3.190 -20.940 1.00 93.62 78 LYS A CA 1
ATOM 643 C C . LYS A 1 78 ? 14.520 1.878 -20.278 1.00 93.62 78 LYS A C 1
ATOM 645 O O . LYS A 1 78 ? 13.770 1.913 -19.307 1.00 93.62 78 LYS A O 1
ATOM 650 N N . GLN A 1 79 ? 15.027 0.759 -20.784 1.00 92.62 79 GLN A N 1
ATOM 651 C CA . GLN A 1 79 ? 14.761 -0.570 -20.251 1.00 92.62 79 GLN A CA 1
ATOM 652 C C . GLN A 1 79 ? 15.266 -0.687 -18.810 1.00 92.62 79 GLN A C 1
ATOM 654 O O . GLN A 1 79 ? 14.506 -1.073 -17.930 1.00 92.62 79 GLN A O 1
ATOM 659 N N . GLU A 1 80 ? 16.492 -0.236 -18.538 1.00 94.00 80 GLU A N 1
ATOM 660 C CA . GLU A 1 80 ? 17.068 -0.248 -17.190 1.00 94.00 80 GLU A CA 1
ATOM 661 C C . GLU A 1 80 ? 16.243 0.596 -16.202 1.00 94.00 80 GLU A C 1
ATOM 663 O O . GLU A 1 80 ? 16.013 0.193 -15.060 1.00 94.00 80 GLU A O 1
ATOM 668 N N . LYS A 1 81 ? 15.759 1.772 -16.628 1.00 93.50 81 LYS A N 1
ATOM 669 C CA . LYS A 1 81 ? 14.873 2.606 -15.800 1.00 93.50 81 LYS A CA 1
ATOM 670 C C . LYS A 1 81 ? 13.548 1.910 -15.511 1.00 93.50 81 LYS A C 1
ATOM 672 O O . LYS A 1 81 ? 13.129 1.870 -14.358 1.00 93.50 81 LYS A O 1
ATOM 677 N N . PHE A 1 82 ? 12.924 1.341 -16.537 1.00 93.50 82 PHE A N 1
ATOM 678 C CA . PHE A 1 82 ? 11.663 0.623 -16.399 1.00 93.50 82 PHE A CA 1
ATOM 679 C C . PHE A 1 82 ? 11.799 -0.587 -15.466 1.00 93.50 82 PHE A C 1
ATOM 681 O O . PHE A 1 82 ? 10.969 -0.782 -14.584 1.00 93.50 82 PHE A O 1
ATOM 688 N N . GLU A 1 83 ? 12.872 -1.366 -15.593 1.00 93.25 83 GLU A N 1
ATOM 689 C CA . GLU A 1 83 ? 13.152 -2.507 -14.716 1.00 93.25 83 GLU A CA 1
ATOM 690 C C . GLU A 1 83 ? 13.357 -2.080 -13.259 1.00 93.25 83 GLU A C 1
ATOM 692 O O . GLU A 1 83 ? 12.808 -2.704 -12.346 1.00 93.25 83 GLU A O 1
ATOM 697 N N . LYS A 1 84 ? 14.082 -0.979 -13.022 1.00 93.81 84 LYS A N 1
ATOM 698 C CA . LYS A 1 84 ? 14.241 -0.407 -11.677 1.00 93.81 84 LYS A CA 1
ATOM 699 C C . LYS A 1 84 ? 12.903 0.036 -11.087 1.00 93.81 84 LYS A C 1
ATOM 701 O O . LYS A 1 84 ? 12.626 -0.268 -9.928 1.00 93.81 84 LYS A O 1
ATOM 706 N N . GLU A 1 85 ? 12.065 0.715 -11.866 1.00 92.06 85 GLU A N 1
ATOM 707 C CA . GLU A 1 85 ? 10.725 1.134 -11.435 1.00 92.06 85 GLU A CA 1
ATOM 708 C C . GLU A 1 85 ? 9.827 -0.066 -11.115 1.00 92.06 85 GLU A C 1
ATOM 710 O O . GLU A 1 85 ? 9.169 -0.081 -10.075 1.00 92.06 85 GLU A O 1
ATOM 715 N N . GLN A 1 86 ? 9.845 -1.107 -11.950 1.00 91.81 86 GLN A N 1
ATOM 716 C CA . GLN A 1 86 ? 9.101 -2.344 -11.706 1.00 91.81 86 GLN A CA 1
ATOM 717 C C . GLN A 1 86 ? 9.541 -3.023 -10.410 1.00 91.81 86 GLN A C 1
ATOM 719 O O . GLN A 1 86 ? 8.695 -3.412 -9.606 1.00 91.81 86 GLN A O 1
ATOM 724 N N . LEU A 1 87 ? 10.848 -3.114 -10.157 1.00 93.31 87 LEU A N 1
ATOM 725 C CA . LEU A 1 87 ? 11.372 -3.706 -8.928 1.00 93.31 87 LEU A CA 1
ATOM 726 C C . LEU A 1 87 ? 10.948 -2.910 -7.684 1.00 93.31 87 LEU A C 1
ATOM 728 O O . LEU A 1 87 ? 10.578 -3.497 -6.665 1.00 93.31 87 LEU A O 1
ATOM 732 N N . ILE A 1 88 ? 10.980 -1.577 -7.756 1.00 93.94 88 ILE A N 1
ATOM 733 C CA . ILE A 1 88 ? 10.512 -0.704 -6.672 1.00 93.94 88 ILE A CA 1
ATOM 734 C C . ILE A 1 88 ? 9.014 -0.919 -6.433 1.00 93.94 88 ILE A C 1
ATOM 736 O O . ILE A 1 88 ? 8.604 -1.158 -5.296 1.00 93.94 88 ILE A O 1
ATOM 740 N N . ASN A 1 89 ? 8.206 -0.913 -7.492 1.00 91.69 89 ASN A N 1
ATOM 741 C CA . ASN A 1 89 ? 6.761 -1.114 -7.404 1.00 91.69 89 ASN A CA 1
ATOM 742 C C . ASN A 1 89 ? 6.402 -2.495 -6.843 1.00 91.69 89 ASN A C 1
ATOM 744 O O . ASN A 1 89 ? 5.521 -2.601 -5.990 1.00 91.69 89 ASN A O 1
ATOM 748 N N . GLN A 1 90 ? 7.114 -3.548 -7.251 1.00 92.06 90 GLN A N 1
ATOM 749 C CA . GLN A 1 90 ? 6.945 -4.895 -6.704 1.00 92.06 90 GLN A CA 1
ATOM 750 C C . GLN A 1 90 ? 7.263 -4.944 -5.209 1.00 92.06 90 GLN A C 1
ATOM 752 O O . GLN A 1 90 ? 6.480 -5.503 -4.444 1.00 92.06 90 GLN A O 1
ATOM 757 N N . ARG A 1 91 ? 8.355 -4.307 -4.765 1.00 91.75 91 ARG A N 1
ATOM 758 C CA . ARG A 1 91 ? 8.708 -4.229 -3.337 1.00 91.75 91 ARG A CA 1
ATOM 759 C C . ARG A 1 91 ? 7.653 -3.483 -2.526 1.00 91.75 91 ARG A C 1
ATOM 761 O O . ARG A 1 91 ? 7.282 -3.946 -1.450 1.00 91.75 91 ARG A O 1
ATOM 768 N N . ILE A 1 92 ? 7.145 -2.363 -3.039 1.00 91.75 92 ILE A N 1
ATOM 769 C CA . ILE A 1 92 ? 6.069 -1.599 -2.391 1.00 91.75 92 ILE A CA 1
ATOM 770 C C . ILE A 1 92 ? 4.802 -2.457 -2.290 1.00 91.75 92 ILE A C 1
ATOM 772 O O . ILE A 1 92 ? 4.203 -2.547 -1.218 1.00 91.75 92 ILE A O 1
ATOM 776 N N . ALA A 1 93 ? 4.416 -3.132 -3.375 1.00 89.75 93 ALA A N 1
ATOM 777 C CA . ALA A 1 93 ? 3.245 -4.001 -3.399 1.00 89.75 93 ALA A CA 1
ATOM 778 C C . ALA A 1 93 ? 3.387 -5.195 -2.441 1.00 89.75 93 ALA A C 1
ATOM 780 O O . ALA A 1 93 ? 2.441 -5.535 -1.732 1.00 89.75 93 ALA A O 1
ATOM 781 N N . GLU A 1 94 ? 4.564 -5.818 -2.372 1.00 91.25 94 GLU A N 1
ATOM 782 C CA . GLU A 1 94 ? 4.845 -6.916 -1.446 1.00 91.25 94 GLU A CA 1
ATOM 783 C C . GLU A 1 94 ? 4.786 -6.449 0.013 1.00 91.25 94 GLU A C 1
ATOM 785 O O . GLU A 1 94 ? 4.153 -7.098 0.847 1.00 91.25 94 GLU A O 1
ATOM 790 N N . GLN A 1 95 ? 5.383 -5.298 0.330 1.00 88.31 95 GLN A N 1
ATOM 791 C CA . GLN A 1 95 ? 5.294 -4.703 1.664 1.00 88.31 95 GLN A CA 1
ATOM 792 C C . GLN A 1 95 ? 3.848 -4.366 2.042 1.00 88.31 95 GLN A C 1
ATOM 794 O O . GLN A 1 95 ? 3.431 -4.647 3.166 1.00 88.31 95 GLN A O 1
ATOM 799 N N . ALA A 1 96 ? 3.065 -3.818 1.110 1.00 86.56 96 ALA A N 1
ATOM 800 C CA . ALA A 1 96 ? 1.648 -3.545 1.318 1.00 86.56 96 ALA A CA 1
ATOM 801 C C . ALA A 1 96 ? 0.855 -4.835 1.583 1.00 86.56 96 ALA A C 1
ATOM 803 O O . ALA A 1 96 ? 0.072 -4.881 2.530 1.00 86.56 96 ALA A O 1
ATOM 804 N N . ARG A 1 97 ? 1.107 -5.910 0.822 1.00 87.12 97 ARG A N 1
ATOM 805 C CA . ARG A 1 97 ? 0.486 -7.228 1.042 1.00 87.12 97 ARG A CA 1
ATOM 806 C C . ARG A 1 97 ? 0.847 -7.819 2.401 1.00 87.12 97 ARG A C 1
ATOM 808 O O . ARG A 1 97 ? -0.044 -8.278 3.108 1.00 87.12 97 ARG A O 1
ATOM 815 N N . LYS A 1 98 ? 2.122 -7.771 2.800 1.00 87.19 98 LYS A N 1
ATOM 816 C CA . LYS A 1 98 ? 2.569 -8.247 4.123 1.00 87.19 98 LYS A CA 1
ATOM 817 C C . LYS A 1 98 ? 1.897 -7.471 5.255 1.00 87.19 98 LYS A C 1
ATOM 819 O O . LYS A 1 98 ? 1.431 -8.082 6.210 1.00 87.19 98 LYS A O 1
ATOM 824 N N . ARG A 1 99 ? 1.795 -6.142 5.132 1.00 84.44 99 ARG A N 1
ATOM 825 C CA . ARG A 1 99 ? 1.073 -5.301 6.102 1.00 84.44 99 ARG A CA 1
ATOM 826 C C . ARG A 1 99 ? -0.412 -5.650 6.162 1.00 84.44 99 ARG A C 1
ATOM 828 O O . ARG A 1 99 ? -0.938 -5.807 7.255 1.00 84.44 99 ARG A O 1
ATOM 835 N N . ALA A 1 100 ? -1.066 -5.813 5.013 1.00 84.31 100 ALA A N 1
ATOM 836 C CA . ALA A 1 100 ? -2.476 -6.187 4.950 1.00 84.31 100 ALA A CA 1
ATOM 837 C C . ALA A 1 100 ? -2.741 -7.568 5.573 1.00 84.31 100 ALA A C 1
ATOM 839 O O . ALA A 1 100 ? -3.678 -7.705 6.353 1.00 84.31 100 ALA A O 1
ATOM 840 N N . SER A 1 101 ? -1.890 -8.563 5.294 1.00 86.56 101 SER A N 1
ATOM 841 C CA . SER A 1 101 ? -1.973 -9.897 5.909 1.00 86.56 101 SER A CA 1
ATOM 842 C C . SER A 1 101 ? -1.820 -9.823 7.426 1.00 86.56 101 SER A C 1
ATOM 844 O O . SER A 1 101 ? -2.636 -10.376 8.153 1.00 86.56 101 SER A O 1
ATOM 846 N N . ALA A 1 102 ? -0.823 -9.081 7.913 1.00 85.06 102 ALA A N 1
ATOM 847 C CA . ALA A 1 102 ? -0.590 -8.933 9.345 1.00 85.06 102 ALA A CA 1
ATOM 848 C C . ALA A 1 102 ? -1.746 -8.205 10.056 1.00 85.06 102 ALA A C 1
ATOM 850 O O . ALA A 1 102 ? -2.093 -8.570 11.174 1.00 85.06 102 ALA A O 1
ATOM 851 N N . LEU A 1 103 ? -2.353 -7.196 9.419 1.00 84.62 103 LEU A N 1
ATOM 852 C CA . LEU A 1 103 ? -3.549 -6.522 9.942 1.00 84.62 103 LEU A CA 1
ATOM 853 C C . LEU A 1 103 ? -4.748 -7.476 10.004 1.00 84.62 103 LEU A C 1
ATOM 855 O O . LEU A 1 103 ? -5.470 -7.488 10.997 1.00 84.62 103 LEU A O 1
ATOM 859 N N . TYR A 1 104 ? -4.939 -8.290 8.963 1.00 85.75 104 TYR A N 1
ATOM 860 C CA . TYR A 1 104 ? -6.009 -9.287 8.900 1.00 85.75 104 TYR A CA 1
ATOM 861 C C . TYR A 1 104 ? -5.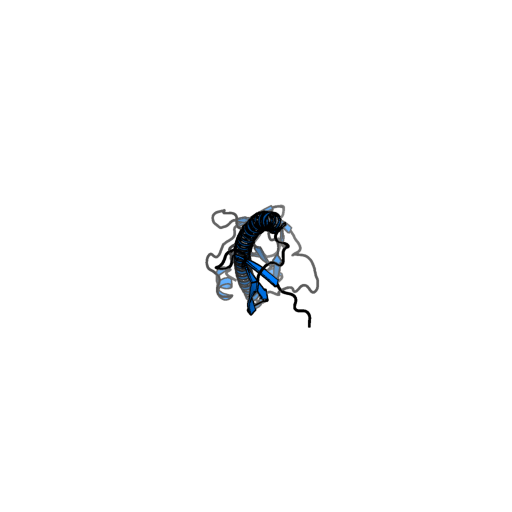851 -10.383 9.965 1.00 85.75 104 TYR A C 1
ATOM 863 O O . TYR A 1 104 ? -6.831 -10.815 10.568 1.00 85.75 104 TYR A O 1
ATOM 871 N N . GLU A 1 105 ? -4.620 -10.814 10.242 1.00 86.38 105 GLU A N 1
ATOM 872 C CA . GLU A 1 105 ? -4.318 -11.751 11.329 1.00 86.38 105 GLU A CA 1
ATOM 873 C C . GLU A 1 105 ? -4.680 -11.170 12.702 1.00 86.38 105 GLU A C 1
ATOM 875 O O . GLU A 1 105 ? -5.371 -11.835 13.474 1.00 86.38 105 GLU A O 1
ATOM 880 N N . THR A 1 106 ? -4.290 -9.921 12.985 1.00 84.00 106 THR A N 1
ATOM 881 C CA . THR A 1 106 ? -4.644 -9.233 14.240 1.00 84.00 106 THR A CA 1
ATOM 882 C C . THR A 1 106 ? -6.155 -9.045 14.376 1.00 84.00 106 THR A C 1
ATOM 884 O O . THR A 1 106 ? -6.718 -9.282 15.442 1.00 84.00 106 THR A O 1
ATOM 887 N N . GLU A 1 107 ? -6.837 -8.660 13.297 1.00 85.25 107 GLU A N 1
ATOM 888 C CA . GLU A 1 107 ? -8.298 -8.528 13.259 1.00 85.25 107 GLU A CA 1
ATOM 889 C C . GLU A 1 107 ? -8.998 -9.853 13.571 1.00 85.25 107 GLU A C 1
ATOM 891 O O . GLU A 1 107 ? -9.878 -9.901 14.431 1.00 85.25 107 GLU A O 1
ATOM 896 N N . ASN A 1 108 ? -8.568 -10.944 12.935 1.00 85.19 108 ASN A N 1
ATOM 897 C CA . ASN A 1 108 ? -9.094 -12.275 13.216 1.00 85.19 108 ASN A CA 1
ATOM 898 C C . ASN A 1 108 ? -8.831 -12.707 14.659 1.00 85.19 108 ASN A C 1
ATOM 900 O O . ASN A 1 108 ? -9.669 -13.387 15.246 1.00 85.19 108 ASN A O 1
ATOM 904 N N . LEU A 1 109 ? -7.684 -12.334 15.230 1.00 85.19 109 LEU A N 1
ATOM 905 C CA . LEU A 1 109 ? -7.364 -12.635 16.620 1.00 85.19 109 LEU A CA 1
ATOM 906 C C . LEU A 1 109 ? -8.344 -11.936 17.570 1.00 85.19 109 LEU A C 1
ATOM 908 O O . LEU A 1 109 ? -8.942 -12.606 18.409 1.00 85.19 109 LEU A O 1
ATOM 912 N N . VAL A 1 110 ? -8.572 -10.630 17.386 1.00 82.81 110 VAL A N 1
ATOM 913 C CA . VAL A 1 110 ? -9.558 -9.858 18.165 1.00 82.81 110 VAL A CA 1
ATOM 914 C C . VAL A 1 110 ? -10.946 -10.480 18.027 1.00 82.81 110 VAL A C 1
ATOM 916 O O . VAL A 1 110 ? -11.609 -10.754 19.024 1.00 82.81 110 VAL A O 1
ATOM 919 N N . PHE A 1 111 ? -11.371 -10.768 16.799 1.00 81.50 111 PHE A N 1
ATOM 920 C CA . PHE A 1 111 ? -12.680 -11.351 16.526 1.00 81.50 111 PHE A CA 1
ATOM 921 C C . PHE A 1 111 ? -12.875 -12.714 17.205 1.00 81.50 111 PHE A C 1
ATOM 923 O O . PHE A 1 111 ? -13.900 -12.946 17.844 1.00 81.50 111 PHE A O 1
ATOM 930 N N . ARG A 1 112 ? -11.873 -13.600 17.129 1.00 80.56 112 ARG A N 1
ATOM 931 C CA . ARG A 1 112 ? -11.891 -14.908 17.801 1.00 80.56 112 ARG A CA 1
ATOM 932 C C . ARG A 1 112 ? -11.972 -14.775 19.316 1.00 80.56 112 ARG A C 1
ATOM 934 O O . ARG A 1 112 ? -12.723 -15.519 19.936 1.00 80.56 112 ARG A O 1
ATOM 941 N N . THR A 1 113 ? -11.268 -13.814 19.911 1.00 81.31 113 THR A N 1
ATOM 942 C CA . THR A 1 113 ? -11.339 -13.562 21.358 1.00 81.31 113 THR A CA 1
ATOM 943 C C . THR A 1 113 ? -12.768 -13.254 21.811 1.00 81.31 113 THR A C 1
ATOM 945 O O . THR A 1 113 ? -13.231 -13.776 22.828 1.00 81.31 113 THR A O 1
ATOM 948 N N . PHE A 1 114 ? -13.504 -12.466 21.025 1.00 75.50 114 PHE A N 1
ATOM 949 C CA . PHE A 1 114 ? -14.898 -12.146 21.330 1.00 75.50 114 PHE A CA 1
ATOM 950 C C . PHE A 1 114 ? -15.868 -13.295 21.028 1.00 75.50 114 PHE A C 1
ATOM 952 O O . PHE A 1 114 ? -16.821 -13.491 21.777 1.00 75.50 114 PHE A O 1
ATOM 959 N N . GLN A 1 115 ? -15.591 -14.131 20.022 1.00 72.75 115 GLN A N 1
ATOM 960 C CA . GLN A 1 115 ? -16.338 -15.382 19.826 1.00 72.75 115 GLN A CA 1
ATOM 961 C C . GLN A 1 115 ? -16.205 -16.331 21.022 1.00 72.75 115 GLN A C 1
ATOM 963 O O . GLN A 1 115 ? -17.201 -16.897 21.466 1.00 72.75 115 GLN A O 1
ATOM 968 N N . VAL A 1 116 ? -14.988 -16.501 21.550 1.00 69.06 116 VAL A N 1
ATOM 969 C CA . VAL A 1 116 ? -14.712 -17.403 22.683 1.00 69.06 116 VAL A CA 1
ATOM 970 C C . VAL A 1 116 ? -15.393 -16.922 23.966 1.00 69.06 116 VAL A C 1
ATOM 972 O O . VAL A 1 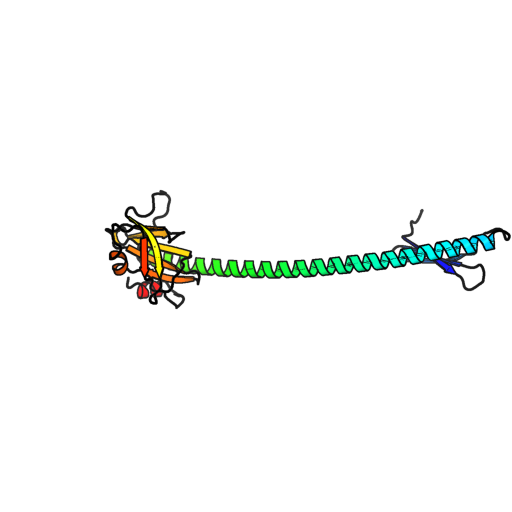116 ? -15.912 -17.735 24.724 1.00 69.06 116 VAL A O 1
ATOM 975 N N . THR A 1 117 ? -15.473 -15.607 24.183 1.00 67.19 117 THR A N 1
ATOM 976 C CA . THR A 1 117 ? -16.184 -15.005 25.330 1.00 67.19 117 THR A CA 1
ATOM 977 C C . THR A 1 117 ? -17.704 -14.965 25.160 1.00 67.19 117 THR A C 1
ATOM 979 O O . THR A 1 117 ? -18.402 -14.328 25.946 1.00 67.19 117 THR A O 1
ATOM 982 N N . ASN A 1 118 ? -18.229 -15.686 24.163 1.00 66.62 118 ASN A N 1
ATOM 983 C CA . ASN A 1 118 ? -19.648 -15.804 23.860 1.00 66.62 118 ASN A CA 1
ATOM 984 C C . ASN A 1 118 ? -20.305 -14.468 23.468 1.00 66.62 118 ASN A C 1
ATOM 986 O O . ASN A 1 118 ? -21.530 -14.370 23.532 1.00 66.62 118 ASN A O 1
ATOM 990 N N . PHE A 1 119 ? -19.534 -13.457 23.038 1.00 66.56 119 PHE A N 1
ATOM 991 C CA . PHE A 1 119 ? -20.101 -12.268 22.402 1.00 66.56 119 PHE A CA 1
ATOM 992 C C . PHE A 1 119 ? -20.650 -12.642 21.030 1.00 66.56 119 PHE A C 1
ATOM 994 O O . PHE A 1 119 ? -19.981 -13.271 20.205 1.00 66.56 119 PHE A O 1
ATOM 1001 N N . GLY A 1 120 ? -21.892 -12.236 20.776 1.00 58.66 120 GLY A N 1
ATOM 1002 C CA . GLY A 1 120 ? -22.498 -12.393 19.469 1.00 58.66 120 GLY A CA 1
ATOM 1003 C C . GLY A 1 120 ? -21.798 -11.471 18.479 1.00 58.66 120 GLY A C 1
ATOM 1004 O O . GLY A 1 120 ? -21.819 -10.247 18.629 1.00 58.66 120 GLY A O 1
ATOM 1005 N N . ILE A 1 121 ? -21.209 -12.043 17.430 1.00 57.78 121 ILE A N 1
ATOM 1006 C CA . ILE A 1 121 ? -20.934 -11.255 16.231 1.00 57.78 121 ILE A CA 1
ATOM 1007 C C . ILE A 1 121 ? -22.277 -11.011 15.592 1.00 57.78 121 ILE A C 1
ATOM 1009 O O . ILE A 1 121 ? -22.902 -11.930 15.054 1.00 57.78 121 ILE A O 1
ATOM 1013 N N . TRP A 1 122 ? -22.729 -9.771 15.663 1.00 53.47 122 TRP A N 1
ATOM 1014 C CA . TRP A 1 122 ? -23.959 -9.421 15.000 1.00 53.47 122 TRP A CA 1
ATOM 1015 C C . TRP A 1 122 ? -23.680 -9.305 13.501 1.00 53.47 122 TRP A C 1
ATOM 1017 O O . TRP A 1 122 ? -23.158 -8.302 13.020 1.00 53.47 122 TRP A O 1
ATOM 1027 N N . ASN A 1 123 ? -23.938 -10.397 12.779 1.00 47.88 123 ASN A N 1
ATOM 1028 C CA . ASN A 1 123 ? -23.725 -10.474 11.341 1.00 47.88 123 ASN A CA 1
ATOM 1029 C C . ASN A 1 123 ? -24.877 -9.774 10.599 1.00 47.88 123 ASN A C 1
ATOM 1031 O O . ASN A 1 123 ? -26.050 -9.915 10.949 1.00 47.88 123 ASN A O 1
ATOM 1035 N N . SER A 1 124 ? -24.513 -8.989 9.589 1.00 47.47 124 SER A N 1
ATOM 1036 C CA . SER A 1 124 ? -25.326 -7.956 8.945 1.00 47.47 124 SER A CA 1
ATOM 1037 C C . SER A 1 124 ? -26.297 -8.499 7.879 1.00 47.47 124 SER A C 1
ATOM 1039 O O . SER A 1 124 ? -26.282 -8.014 6.752 1.00 47.47 124 SER A O 1
ATOM 1041 N N . ASP A 1 125 ? -27.177 -9.446 8.219 1.00 47.78 125 ASP A N 1
ATOM 1042 C CA . ASP A 1 125 ? -28.354 -9.765 7.372 1.00 47.78 125 ASP A CA 1
ATOM 1043 C C . ASP A 1 125 ? -29.531 -8.793 7.610 1.00 47.78 125 ASP A C 1
ATOM 1045 O O . ASP A 1 125 ? -30.516 -8.775 6.874 1.00 47.78 125 ASP A O 1
ATOM 1049 N N . ALA A 1 126 ? -29.388 -7.908 8.600 1.00 46.56 126 ALA A N 1
ATOM 1050 C CA . ALA A 1 126 ? -30.166 -6.690 8.762 1.00 46.56 126 ALA A CA 1
ATOM 1051 C C . ALA A 1 126 ? -29.173 -5.521 8.898 1.00 46.56 126 ALA A C 1
ATOM 1053 O O . ALA A 1 126 ? -28.526 -5.415 9.941 1.00 46.56 126 ALA A O 1
ATOM 1054 N N . PRO A 1 127 ? -29.004 -4.653 7.882 1.00 48.50 127 PRO A N 1
ATOM 1055 C CA . PRO A 1 127 ? -28.139 -3.478 7.961 1.00 48.50 127 PRO A CA 1
ATOM 1056 C C . PRO A 1 127 ? -28.781 -2.417 8.867 1.00 48.50 127 PRO A C 1
ATOM 1058 O O . PRO A 1 127 ? -29.182 -1.350 8.414 1.00 48.50 127 PRO A O 1
ATOM 1061 N N . ASN A 1 128 ? -28.930 -2.711 10.158 1.00 50.19 128 ASN A N 1
ATOM 1062 C CA . ASN A 1 128 ? -29.348 -1.733 11.147 1.00 50.19 128 ASN A CA 1
ATOM 1063 C C . ASN A 1 128 ? -28.122 -1.207 11.889 1.00 50.19 128 ASN A C 1
ATOM 1065 O O . ASN A 1 128 ? -27.496 -1.916 12.666 1.00 50.19 128 ASN A O 1
ATOM 1069 N N . LEU A 1 129 ? -27.830 0.052 11.545 1.00 60.66 129 LEU A N 1
ATOM 1070 C CA . LEU A 1 129 ? -27.290 1.168 12.321 1.00 60.66 129 LEU A CA 1
ATOM 1071 C C . LEU A 1 129 ? -26.370 0.780 13.485 1.00 60.66 129 LEU A C 1
ATOM 1073 O O . LEU A 1 129 ? -26.789 0.127 14.439 1.00 60.66 129 LEU A O 1
ATOM 1077 N N . LEU A 1 130 ? -25.136 1.292 13.414 1.00 69.69 130 LEU A N 1
ATOM 1078 C CA . LEU A 1 130 ? -24.251 1.555 14.551 1.00 69.69 130 LEU A CA 1
ATOM 1079 C C . LEU A 1 130 ? -25.030 1.747 15.874 1.00 69.69 130 LEU A C 1
ATOM 1081 O O . LEU A 1 130 ? -26.129 2.313 15.851 1.00 69.69 130 LEU A O 1
ATOM 1085 N N . PRO A 1 131 ? -24.476 1.319 17.023 1.00 75.25 131 PRO A N 1
ATOM 1086 C CA . PRO A 1 131 ? -25.152 1.357 18.320 1.00 75.25 131 PRO A CA 1
ATOM 1087 C C . PRO A 1 131 ? -25.924 2.662 18.518 1.00 75.25 131 PRO A C 1
ATOM 1089 O O . PRO A 1 131 ? -25.381 3.756 18.390 1.00 75.25 131 PRO A O 1
ATOM 1092 N N . GLN A 1 132 ? -27.217 2.548 18.813 1.00 77.94 132 GLN A N 1
ATOM 1093 C CA . GLN A 1 132 ? -28.059 3.715 19.049 1.00 77.94 132 GLN A CA 1
ATOM 1094 C C . GLN A 1 132 ? -27.603 4.439 20.319 1.00 77.94 132 GLN A C 1
ATOM 1096 O O . GLN A 1 132 ? -27.320 3.799 21.332 1.00 77.94 132 GLN A O 1
ATOM 1101 N N . GLY A 1 133 ? -27.541 5.771 20.266 1.00 84.19 133 GLY A N 1
ATOM 1102 C CA . GLY A 1 133 ? -27.085 6.583 21.388 1.00 84.19 133 GLY A CA 1
ATOM 1103 C C . GLY A 1 133 ? -26.298 7.812 20.949 1.00 84.19 133 GLY A C 1
ATOM 1104 O O . GLY A 1 133 ? -26.646 8.482 19.976 1.00 84.19 133 GLY A O 1
ATOM 1105 N N . GLN A 1 134 ? -25.245 8.117 21.700 1.00 86.19 134 GLN A N 1
ATOM 1106 C CA . GLN A 1 134 ? -24.415 9.296 21.511 1.00 86.19 134 GLN A CA 1
ATOM 1107 C C . GLN A 1 134 ? -23.423 9.082 20.364 1.00 86.19 134 GLN A C 1
ATOM 1109 O O . GLN A 1 134 ? -22.810 8.023 20.250 1.00 86.19 134 GLN A O 1
ATOM 1114 N N . MET A 1 135 ? -23.238 10.112 19.538 1.00 88.69 135 MET A N 1
ATOM 1115 C CA . MET A 1 135 ? -22.189 10.171 18.521 1.00 88.69 135 MET A CA 1
ATOM 1116 C C . MET A 1 135 ? -21.193 11.268 18.888 1.00 88.69 135 MET A C 1
ATOM 1118 O O . MET A 1 135 ? -21.591 12.410 19.131 1.00 88.69 135 MET A O 1
ATOM 1122 N N . ILE A 1 136 ? -19.905 10.932 18.894 1.00 90.12 136 ILE A N 1
ATOM 1123 C CA . ILE A 1 136 ? -18.817 11.868 19.182 1.00 90.12 136 ILE A CA 1
ATOM 1124 C C . ILE A 1 136 ? -17.759 11.854 18.079 1.00 90.12 136 ILE A C 1
ATOM 1126 O O . ILE A 1 136 ? -17.513 10.833 17.434 1.00 90.12 136 ILE A O 1
ATOM 1130 N N . ALA A 1 137 ? -17.083 12.987 17.907 1.00 91.19 137 ALA A N 1
ATOM 1131 C CA . ALA A 1 137 ? -15.771 13.035 17.282 1.00 91.19 137 ALA A CA 1
ATOM 1132 C C . ALA A 1 137 ? -14.727 12.528 18.290 1.00 91.19 137 ALA A C 1
ATOM 1134 O O . ALA A 1 137 ? -14.471 13.169 19.314 1.00 91.19 137 ALA A O 1
ATOM 1135 N N . ALA A 1 138 ? -14.162 11.354 18.031 1.00 91.00 138 ALA A N 1
ATOM 1136 C CA . ALA A 1 138 ? -13.213 10.717 18.930 1.00 91.00 138 ALA A CA 1
ATOM 1137 C C . ALA A 1 138 ? -11.773 11.024 18.505 1.00 91.00 138 ALA A C 1
ATOM 1139 O O . ALA A 1 138 ? -11.353 10.708 17.389 1.00 91.00 138 ALA A O 1
ATOM 1140 N N . ASN A 1 139 ? -11.020 11.625 19.423 1.00 92.19 139 ASN A N 1
ATOM 1141 C CA . ASN A 1 139 ? -9.571 11.747 19.340 1.00 92.19 139 ASN A CA 1
ATOM 1142 C C . ASN A 1 139 ? -8.943 10.695 20.248 1.00 92.19 139 ASN A C 1
ATOM 1144 O O . ASN A 1 139 ? -9.501 10.368 21.292 1.00 92.19 139 ASN A O 1
ATOM 1148 N N . TYR A 1 140 ? -7.774 10.193 19.877 1.00 92.81 140 TYR A N 1
ATOM 1149 C CA . TYR A 1 140 ? -7.132 9.100 20.594 1.00 92.81 140 TYR A CA 1
ATOM 1150 C C . TYR A 1 140 ? -5.709 9.481 20.964 1.00 92.81 140 TYR A C 1
ATOM 1152 O O . TYR A 1 140 ? -4.949 9.943 20.110 1.00 92.81 140 TYR A O 1
ATOM 1160 N N . VAL A 1 141 ? -5.357 9.282 22.229 1.00 93.19 141 VAL A N 1
ATOM 1161 C CA . VAL A 1 141 ? -4.003 9.506 22.747 1.00 93.19 141 VAL A CA 1
ATOM 1162 C C . VAL A 1 141 ? -3.537 8.290 23.534 1.00 93.19 141 VAL A C 1
ATOM 1164 O O . VAL A 1 141 ? -4.369 7.577 24.081 1.00 93.19 141 VAL A O 1
ATOM 1167 N N . ASP A 1 142 ? -2.236 8.033 23.587 1.00 90.81 142 ASP A N 1
ATOM 1168 C CA . ASP A 1 142 ? -1.666 7.007 24.462 1.00 90.81 142 ASP A CA 1
ATOM 1169 C C . ASP A 1 142 ? -1.597 7.480 25.929 1.00 90.81 142 ASP A C 1
ATOM 1171 O O . ASP A 1 142 ? -2.013 8.589 26.286 1.00 90.81 142 ASP A O 1
ATOM 1175 N N . GLU A 1 143 ? -1.041 6.637 26.798 1.00 88.06 143 GLU A N 1
ATOM 1176 C CA . GLU A 1 143 ? -0.835 6.940 28.219 1.00 88.06 143 GLU A CA 1
ATOM 1177 C C . GLU A 1 143 ? 0.063 8.173 28.455 1.00 88.06 143 GLU A C 1
ATOM 1179 O O . GLU A 1 143 ? -0.071 8.838 29.481 1.00 88.06 143 GLU A O 1
ATOM 1184 N N . ASN A 1 144 ? 0.907 8.538 27.484 1.00 88.38 144 ASN A N 1
ATOM 1185 C CA . ASN A 1 144 ? 1.798 9.700 27.528 1.00 88.38 144 ASN A CA 1
ATOM 1186 C C . ASN A 1 144 ? 1.180 10.966 26.899 1.00 88.38 144 ASN A C 1
ATOM 1188 O O . ASN A 1 144 ? 1.822 12.016 26.876 1.00 88.38 144 ASN A O 1
ATOM 1192 N N . GLY A 1 145 ? -0.046 10.888 26.370 1.00 88.06 145 GLY A N 1
ATOM 1193 C CA . GLY A 1 145 ? -0.711 11.988 25.667 1.00 88.06 145 GLY A CA 1
ATOM 1194 C C . GLY A 1 145 ? -0.331 12.124 24.186 1.00 88.06 145 GLY A C 1
ATOM 1195 O O . GLY A 1 145 ? -0.726 13.094 23.537 1.00 88.06 145 GLY A O 1
ATOM 1196 N N . THR A 1 146 ? 0.407 11.167 23.623 1.00 91.75 146 THR A N 1
ATOM 1197 C CA . THR A 1 146 ? 0.789 11.135 22.205 1.00 91.75 146 THR A CA 1
ATOM 1198 C C . THR A 1 146 ? -0.399 10.714 21.354 1.00 91.75 146 THR A C 1
ATOM 1200 O O . THR A 1 146 ? -1.054 9.723 21.653 1.00 91.75 146 THR A O 1
ATOM 1203 N N . ALA A 1 147 ? -0.673 11.425 20.259 1.00 92.75 147 ALA A N 1
ATOM 1204 C CA . ALA A 1 147 ? -1.778 11.084 19.366 1.00 92.75 147 ALA A CA 1
ATOM 1205 C C . ALA A 1 147 ? -1.590 9.702 18.712 1.00 92.75 147 ALA A C 1
ATOM 1207 O O . ALA A 1 147 ? -0.576 9.445 18.062 1.00 92.75 147 ALA A O 1
ATOM 1208 N N . VAL A 1 148 ? -2.608 8.847 18.814 1.00 91.69 148 VAL A N 1
ATOM 1209 C CA . VAL A 1 148 ? -2.621 7.496 18.238 1.00 91.69 148 VAL A CA 1
ATOM 1210 C C . VAL A 1 148 ? -3.620 7.443 17.089 1.00 91.69 148 VAL A C 1
ATOM 1212 O O . VAL A 1 148 ? -4.772 7.849 17.223 1.00 91.69 148 VAL A O 1
ATOM 1215 N N . LYS A 1 149 ? -3.197 6.909 15.941 1.00 90.94 149 LYS A N 1
ATOM 1216 C CA . LYS A 1 149 ? -4.095 6.642 14.810 1.00 90.94 149 LYS A CA 1
ATOM 1217 C C . LYS A 1 149 ? -4.446 5.165 14.757 1.00 90.94 149 LYS A C 1
ATOM 1219 O O . LYS A 1 149 ? -3.564 4.307 14.765 1.00 90.94 149 LYS A O 1
ATOM 1224 N N . MET A 1 150 ? -5.739 4.888 14.647 1.00 89.00 150 MET A N 1
ATOM 1225 C CA . MET A 1 150 ? -6.272 3.538 14.499 1.00 89.00 150 MET A CA 1
ATOM 1226 C C . MET A 1 150 ? -6.734 3.310 13.063 1.00 89.00 150 MET A C 1
ATOM 1228 O O . MET A 1 150 ? -7.279 4.210 12.427 1.00 89.00 150 MET A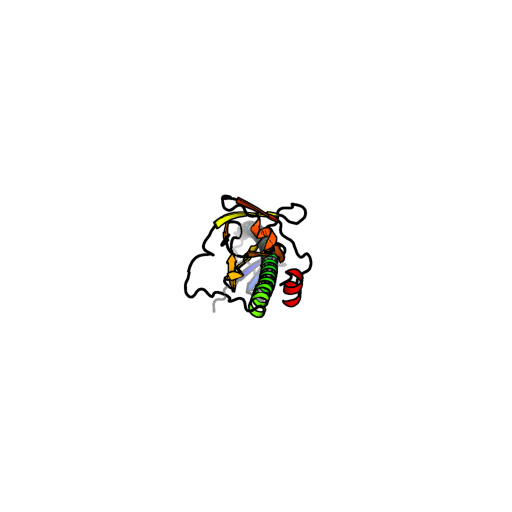 O 1
ATOM 1232 N N . THR A 1 151 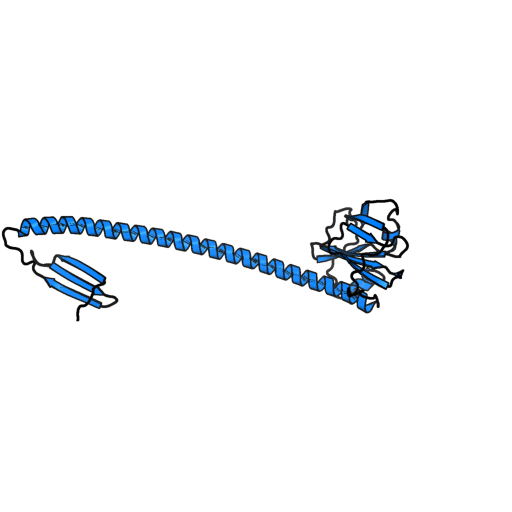? -6.498 2.103 12.560 1.00 86.44 151 THR A N 1
ATOM 1233 C CA . THR A 1 151 ? -6.956 1.657 11.237 1.00 86.44 151 THR A CA 1
ATOM 1234 C C . THR A 1 151 ? -8.345 1.039 11.307 1.00 86.44 151 THR A C 1
ATOM 1236 O O . THR A 1 151 ? -9.140 1.214 10.390 1.00 86.44 151 THR A O 1
ATOM 1239 N N . LYS A 1 152 ? -8.642 0.346 12.408 1.00 87.38 152 LYS A N 1
ATOM 1240 C CA . LYS A 1 152 ? -9.935 -0.259 12.722 1.00 87.38 152 LYS A CA 1
ATOM 1241 C C . LYS A 1 152 ? -10.180 -0.185 14.219 1.00 87.38 152 LYS A C 1
ATOM 1243 O O . LYS A 1 152 ? -9.226 -0.144 15.001 1.00 87.38 152 LYS A O 1
ATOM 1248 N N . ALA A 1 153 ? -11.447 -0.203 14.608 1.00 90.62 153 ALA A N 1
ATOM 1249 C CA . ALA A 1 153 ? -11.829 -0.387 15.997 1.00 90.62 153 ALA A CA 1
ATOM 1250 C C . ALA A 1 153 ? -13.056 -1.289 16.129 1.00 90.62 153 ALA A C 1
ATOM 1252 O O . ALA A 1 153 ? -13.850 -1.425 15.203 1.00 90.62 153 ALA A O 1
ATOM 1253 N N . PHE A 1 154 ? -13.210 -1.884 17.299 1.00 89.69 154 PHE A N 1
ATOM 1254 C CA . PHE A 1 154 ? -14.308 -2.744 17.687 1.00 89.69 154 PHE A CA 1
ATOM 1255 C C . PHE A 1 154 ? -14.873 -2.220 18.999 1.00 89.69 154 PHE A C 1
ATOM 1257 O O . PHE A 1 154 ? -14.155 -2.125 19.995 1.00 89.69 154 PHE A O 1
ATOM 1264 N N . LEU A 1 155 ? -16.148 -1.852 18.991 1.00 90.19 155 LEU A N 1
ATOM 1265 C CA . LEU A 1 155 ? -16.870 -1.469 20.192 1.00 90.19 155 LEU A CA 1
ATOM 1266 C C . LEU A 1 155 ? -17.564 -2.703 20.763 1.00 90.19 155 LEU A C 1
ATOM 1268 O O . LEU A 1 155 ? -18.385 -3.327 20.093 1.00 90.19 155 LEU A O 1
ATOM 1272 N N . VAL A 1 156 ? -17.245 -3.019 22.006 1.00 88.50 156 VAL A N 1
ATOM 1273 C CA . VAL A 1 156 ? -17.885 -4.061 22.799 1.00 88.50 156 VAL A CA 1
ATOM 1274 C C . VAL A 1 156 ? -18.963 -3.401 23.650 1.00 88.50 156 VAL A C 1
ATOM 1276 O O . VAL A 1 156 ? -18.647 -2.613 24.541 1.00 88.50 156 VAL A O 1
ATOM 1279 N N . GLU A 1 157 ? -20.230 -3.720 23.389 1.00 87.69 157 GLU A N 1
ATOM 1280 C CA . GLU A 1 157 ? -21.372 -3.281 24.200 1.00 87.69 157 GLU A CA 1
ATOM 1281 C C . GLU A 1 157 ? -21.793 -4.437 25.120 1.00 87.69 157 GLU A C 1
ATOM 1283 O O . GLU A 1 157 ? -22.517 -5.349 24.708 1.00 87.69 157 GLU A O 1
ATOM 1288 N N . LYS A 1 158 ? -21.325 -4.423 26.375 1.00 83.06 158 LYS A N 1
ATOM 1289 C CA . LYS A 1 158 ? -21.462 -5.551 27.312 1.00 83.06 158 LYS A CA 1
ATOM 1290 C C . LYS A 1 158 ? -22.920 -5.921 27.581 1.00 83.06 158 LYS A C 1
ATOM 1292 O O . LYS A 1 158 ? -23.260 -7.098 27.575 1.00 83.06 158 LYS A O 1
ATOM 1297 N N . ASN A 1 159 ? -23.797 -4.933 27.766 1.00 82.19 159 ASN A N 1
ATOM 1298 C CA . ASN A 1 159 ? -25.209 -5.166 28.084 1.00 82.19 159 ASN A CA 1
ATOM 1299 C C . ASN A 1 159 ? -25.982 -5.842 26.941 1.00 82.19 159 ASN A C 1
ATOM 1301 O O . ASN A 1 159 ? -26.956 -6.542 27.204 1.00 82.19 159 ASN A O 1
ATOM 1305 N N . LYS A 1 160 ? -25.554 -5.645 25.687 1.00 78.19 160 LYS A N 1
ATOM 1306 C CA . LYS A 1 160 ? -26.136 -6.307 24.508 1.00 78.19 160 LYS A CA 1
ATOM 1307 C C . LYS A 1 160 ? -25.371 -7.551 24.074 1.00 78.19 160 LYS A C 1
ATOM 1309 O O . LYS A 1 160 ? -25.816 -8.225 23.150 1.00 78.19 160 LYS A O 1
ATOM 1314 N N . ASN A 1 161 ? -24.236 -7.836 24.713 1.00 79.00 161 ASN A N 1
ATOM 1315 C CA . ASN A 1 161 ? -23.330 -8.903 24.313 1.00 79.00 161 ASN A CA 1
ATOM 1316 C C . ASN A 1 161 ? -22.973 -8.822 22.812 1.00 79.00 161 ASN A C 1
ATOM 1318 O O . ASN A 1 161 ? -22.967 -9.828 22.102 1.00 79.00 161 ASN A O 1
ATOM 1322 N N . ALA A 1 162 ? -22.734 -7.597 22.328 1.00 81.62 162 ALA A N 1
ATOM 1323 C CA . ALA A 1 162 ? -22.566 -7.286 20.912 1.00 81.62 162 ALA A CA 1
ATOM 1324 C C . ALA A 1 162 ? -21.203 -6.645 20.623 1.00 81.62 162 ALA A C 1
ATOM 1326 O O . ALA A 1 162 ? -20.694 -5.847 21.416 1.00 81.62 162 ALA A O 1
ATOM 1327 N N . LEU A 1 163 ? -20.651 -6.975 19.454 1.00 84.25 163 LEU A N 1
ATOM 1328 C CA . LEU A 1 163 ? -19.421 -6.404 18.913 1.00 84.25 163 LEU A CA 1
ATOM 1329 C C . LEU A 1 163 ? -19.729 -5.603 17.641 1.00 84.25 163 LEU A C 1
ATOM 1331 O O . LEU A 1 163 ? -20.219 -6.165 16.662 1.00 84.25 163 LEU A O 1
ATOM 1335 N N . PHE A 1 164 ? -19.404 -4.310 17.630 1.00 85.12 164 PHE A N 1
ATOM 1336 C CA . PHE A 1 164 ? -19.596 -3.427 16.476 1.00 85.12 164 PHE A CA 1
ATOM 1337 C C . PHE A 1 164 ? -18.255 -3.038 15.858 1.00 85.12 164 PHE A C 1
ATOM 1339 O O . PHE A 1 164 ? -17.409 -2.443 16.524 1.00 85.12 164 PHE A O 1
ATOM 1346 N N . ALA A 1 165 ? -18.062 -3.341 14.575 1.00 85.88 165 ALA A N 1
ATOM 1347 C CA . ALA A 1 165 ? -16.841 -3.001 13.852 1.00 85.88 165 ALA A CA 1
ATOM 1348 C C . ALA A 1 165 ? -16.921 -1.598 13.226 1.00 85.88 165 ALA A C 1
ATOM 1350 O O . ALA A 1 165 ? -17.847 -1.281 12.481 1.00 85.88 165 ALA A O 1
ATOM 1351 N N . TYR A 1 166 ? -15.901 -0.782 13.476 1.00 84.88 166 TYR A N 1
ATOM 1352 C CA . TYR A 1 166 ? -15.727 0.564 12.943 1.00 84.88 166 TYR A CA 1
ATOM 1353 C C . TYR A 1 166 ? -14.560 0.597 11.957 1.00 84.88 166 TYR A C 1
ATOM 1355 O O . TYR A 1 166 ? -13.405 0.384 12.331 1.00 84.88 166 TYR A O 1
ATOM 1363 N N . GLN A 1 167 ? -14.858 0.935 10.700 1.00 78.50 167 GLN A N 1
ATOM 1364 C CA . GLN A 1 167 ? -13.833 1.214 9.683 1.00 78.50 167 GLN A CA 1
ATOM 1365 C C . GLN A 1 167 ? -13.219 2.610 9.852 1.00 78.50 167 GLN A C 1
ATOM 1367 O O . GLN A 1 167 ? -12.073 2.834 9.480 1.00 78.50 167 GLN A O 1
ATOM 1372 N N . ASN A 1 168 ? -13.976 3.557 10.416 1.00 79.75 168 ASN A N 1
ATOM 1373 C CA . ASN A 1 168 ? -13.496 4.897 10.730 1.00 79.75 168 ASN A CA 1
ATOM 1374 C C . ASN A 1 168 ? -13.796 5.225 12.200 1.00 79.75 168 ASN A C 1
ATOM 1376 O O . ASN A 1 168 ? -14.904 5.664 12.511 1.00 79.75 168 ASN A O 1
ATOM 1380 N N . PRO A 1 169 ? -12.828 5.033 13.109 1.00 83.19 169 PRO A N 1
ATOM 1381 C CA . PRO A 1 169 ? -13.048 5.266 14.528 1.00 83.19 169 PRO A CA 1
ATOM 1382 C C . PRO A 1 169 ? -13.083 6.753 14.910 1.00 83.19 169 PRO A C 1
ATOM 1384 O O . PRO A 1 169 ? -13.331 7.060 16.069 1.00 83.19 169 PRO A O 1
ATOM 1387 N N . SER A 1 170 ? -12.848 7.698 13.992 1.00 86.75 170 SER A N 1
ATOM 1388 C CA . SER A 1 170 ? -12.937 9.134 14.306 1.00 86.75 170 SER A CA 1
ATOM 1389 C C . SER A 1 170 ? -14.369 9.605 14.571 1.00 86.75 170 SER A C 1
ATOM 1391 O O . SER A 1 170 ? -14.558 10.602 15.262 1.00 86.75 170 SER A O 1
ATOM 1393 N N . SER A 1 171 ? -15.373 8.900 14.045 1.00 87.38 171 SER A N 1
ATOM 1394 C CA . SER A 1 171 ? -16.779 9.100 14.396 1.00 87.38 171 SER A CA 1
ATOM 1395 C C . SER A 1 171 ? -17.250 7.882 15.175 1.00 87.38 171 SER A C 1
ATOM 1397 O O . SER A 1 171 ? -17.438 6.806 14.611 1.00 87.38 171 SER A O 1
ATOM 1399 N N . LEU A 1 172 ? -17.372 8.047 16.489 1.00 88.94 172 LEU A N 1
ATOM 1400 C CA . LEU A 1 172 ? -17.689 6.957 17.395 1.00 88.94 172 LEU A CA 1
ATOM 1401 C C . LEU A 1 172 ? -19.122 7.107 17.881 1.00 88.94 172 LEU A C 1
ATOM 1403 O O . LEU A 1 172 ? -19.455 8.078 18.563 1.00 88.94 172 LEU A O 1
ATOM 1407 N N . GLN A 1 173 ? -19.957 6.138 17.523 1.00 89.38 173 GLN A N 1
ATOM 1408 C CA . GLN A 1 173 ? -21.305 6.021 18.049 1.00 89.38 173 GLN A CA 1
ATOM 1409 C C . GLN A 1 173 ? -21.322 4.959 19.150 1.00 89.38 173 GLN A C 1
ATOM 1411 O O . GLN A 1 173 ? -20.673 3.921 19.036 1.00 89.38 173 GLN A O 1
ATOM 1416 N N . PHE A 1 174 ? -22.015 5.209 20.251 1.00 89.00 174 PHE A N 1
ATOM 1417 C CA . PHE A 1 174 ? -22.120 4.244 21.341 1.00 89.00 174 PHE A CA 1
ATOM 1418 C C . PHE A 1 174 ? -23.341 4.536 22.207 1.00 89.00 174 PHE A C 1
ATOM 1420 O O . PHE A 1 174 ? -23.901 5.634 22.186 1.00 89.00 174 PHE A O 1
ATOM 1427 N N . ASN A 1 175 ? -23.750 3.546 22.992 1.00 88.81 175 ASN A N 1
ATOM 1428 C CA . ASN A 1 175 ? -24.844 3.691 23.938 1.00 88.81 175 ASN A CA 1
ATOM 1429 C C . ASN A 1 175 ? -24.305 4.178 25.299 1.00 88.81 175 ASN A C 1
ATOM 1431 O O . ASN A 1 175 ? -23.721 3.365 26.014 1.00 88.81 175 ASN A O 1
ATOM 1435 N N . PRO A 1 176 ? -24.491 5.449 25.705 1.00 86.38 176 PRO A N 1
ATOM 1436 C CA . PRO A 1 176 ? -23.922 5.982 26.949 1.00 86.38 176 PRO A CA 1
ATOM 1437 C C . PRO A 1 176 ? -24.520 5.371 28.228 1.00 86.38 176 PRO A C 1
ATOM 1439 O O . PRO A 1 176 ? -23.989 5.594 29.316 1.00 86.38 176 PRO A O 1
ATOM 1442 N N . ASP A 1 177 ? -25.623 4.626 28.115 1.00 86.00 177 ASP A N 1
ATOM 1443 C CA . ASP A 1 177 ? -26.250 3.906 29.227 1.00 86.00 177 ASP A CA 1
ATOM 1444 C C . ASP A 1 177 ? -25.762 2.447 29.343 1.00 86.00 177 ASP A C 1
ATOM 1446 O O . ASP A 1 177 ? -26.142 1.743 30.277 1.00 86.00 177 ASP A O 1
ATOM 1450 N N . SER A 1 178 ? -24.906 1.989 28.422 1.00 86.44 178 SER A N 1
ATOM 1451 C CA . SER A 1 178 ? -24.289 0.659 28.453 1.00 86.44 178 SER A CA 1
ATOM 1452 C C . SER A 1 178 ? -22.842 0.709 28.950 1.00 86.44 178 SER A C 1
ATOM 1454 O O . SER A 1 178 ? -22.139 1.712 28.814 1.00 86.44 178 SER A O 1
ATOM 1456 N N . ASP A 1 179 ? -22.355 -0.421 29.457 1.00 88.50 179 ASP A N 1
ATOM 1457 C CA . ASP A 1 179 ? -20.927 -0.658 29.637 1.00 88.50 179 ASP A CA 1
ATOM 1458 C C . ASP A 1 179 ? -20.295 -0.883 28.254 1.00 88.50 179 ASP A C 1
ATOM 1460 O O . ASP A 1 179 ? -20.545 -1.899 27.599 1.00 88.50 179 ASP A O 1
ATOM 1464 N N . ASN A 1 180 ? -19.497 0.088 27.801 1.00 89.56 180 ASN A N 1
ATOM 1465 C CA . ASN A 1 180 ? -18.812 0.048 26.511 1.00 89.56 180 ASN A CA 1
ATOM 1466 C C . ASN A 1 180 ? -17.304 -0.080 26.699 1.00 89.56 180 ASN A C 1
ATOM 1468 O O . ASN A 1 180 ? -16.729 0.585 27.556 1.00 89.56 180 ASN A O 1
ATOM 1472 N N . MET A 1 181 ? -16.664 -0.877 25.860 1.00 90.56 181 MET A N 1
ATOM 1473 C CA . MET A 1 181 ? -15.212 -0.951 25.744 1.00 90.56 181 MET A CA 1
ATOM 1474 C C . MET A 1 181 ? -14.850 -0.802 24.271 1.00 90.56 181 MET A C 1
ATOM 1476 O O . MET A 1 181 ? -15.548 -1.325 23.406 1.00 90.56 181 MET A O 1
ATOM 1480 N N . LEU A 1 182 ? -13.771 -0.088 23.972 1.00 91.19 182 LEU A N 1
ATOM 1481 C CA . LEU A 1 182 ? -13.279 0.059 22.604 1.00 91.19 182 LEU A CA 1
ATOM 1482 C C . LEU A 1 182 ? -11.938 -0.636 22.483 1.00 91.19 182 LEU A C 1
ATOM 1484 O O . LEU A 1 182 ? -11.053 -0.409 23.301 1.00 91.19 182 LEU A O 1
ATOM 1488 N N . ILE A 1 183 ? -11.780 -1.439 21.442 1.00 91.06 183 ILE A N 1
ATOM 1489 C CA . ILE A 1 183 ? -10.514 -2.065 21.081 1.00 91.06 183 ILE A CA 1
ATOM 1490 C C . ILE A 1 183 ? -10.138 -1.581 19.698 1.00 91.06 183 ILE A C 1
ATOM 1492 O O . ILE A 1 183 ? -10.953 -1.611 18.785 1.00 91.06 183 ILE A O 1
ATOM 1496 N N . GLY A 1 184 ? -8.911 -1.121 19.538 1.00 90.69 184 GLY A N 1
ATOM 1497 C CA . GLY A 1 184 ? -8.386 -0.604 18.291 1.00 90.69 184 GLY A CA 1
ATOM 1498 C C . GLY A 1 184 ? -7.197 -1.402 17.792 1.00 90.69 184 GLY A C 1
ATOM 1499 O O . GLY A 1 184 ? -6.487 -2.051 18.560 1.00 90.69 184 GLY A O 1
ATOM 1500 N N . ILE A 1 185 ? -6.967 -1.301 16.487 1.00 90.06 185 ILE A N 1
ATOM 1501 C CA . ILE A 1 185 ? -5.724 -1.726 15.847 1.00 90.06 185 ILE A CA 1
ATOM 1502 C C . ILE A 1 185 ? -5.033 -0.464 15.331 1.00 90.06 185 ILE A C 1
ATOM 1504 O O . ILE A 1 185 ? -5.590 0.257 14.493 1.00 90.06 185 ILE A O 1
ATOM 1508 N N . THR A 1 186 ? -3.838 -0.161 15.839 1.00 89.88 186 THR A N 1
ATOM 1509 C CA . THR A 1 186 ? -3.075 1.030 15.432 1.00 89.88 186 THR A CA 1
ATOM 1510 C C . THR A 1 186 ? -2.534 0.894 14.009 1.00 89.88 186 THR A C 1
ATOM 1512 O O . THR A 1 186 ? -2.537 -0.182 13.406 1.00 89.88 186 THR A O 1
ATOM 1515 N N . VAL A 1 187 ? -2.033 1.995 13.449 1.00 87.50 187 VAL A N 1
ATOM 1516 C CA . VAL A 1 187 ? -1.303 1.979 12.169 1.00 87.50 187 VAL A CA 1
ATOM 1517 C C . VAL A 1 187 ? -0.023 1.132 12.209 1.00 87.50 187 VAL A C 1
ATOM 1519 O O . VAL A 1 187 ? 0.401 0.645 11.161 1.00 87.50 187 VAL A O 1
ATOM 1522 N N . GLU A 1 188 ? 0.564 0.902 13.390 1.00 86.94 188 GLU A N 1
ATOM 1523 C CA . GLU A 1 188 ? 1.687 -0.029 13.573 1.00 86.94 188 GLU A CA 1
ATOM 1524 C C . GLU A 1 188 ? 1.254 -1.493 13.773 1.00 86.94 188 GLU A C 1
ATOM 1526 O O . GLU A 1 188 ? 2.102 -2.348 14.031 1.00 86.94 188 GLU A O 1
ATOM 1531 N N . ASN A 1 189 ? -0.037 -1.812 13.615 1.00 86.88 189 ASN A N 1
ATOM 1532 C CA . ASN A 1 189 ? -0.604 -3.141 13.869 1.00 86.88 189 ASN A CA 1
ATOM 1533 C C . ASN A 1 189 ? -0.432 -3.603 15.332 1.00 86.88 189 ASN A C 1
ATOM 1535 O O . ASN A 1 189 ? -0.189 -4.782 15.596 1.00 86.88 189 ASN A O 1
ATOM 1539 N N . LEU A 1 190 ? -0.530 -2.664 16.277 1.00 87.81 190 LEU A N 1
ATOM 1540 C CA . LEU A 1 190 ? -0.593 -2.939 17.713 1.00 87.81 190 LEU A CA 1
ATOM 1541 C C . LEU A 1 190 ? -2.047 -2.910 18.181 1.00 87.81 190 LEU A C 1
ATOM 1543 O O . LEU A 1 190 ? -2.871 -2.185 17.618 1.00 87.81 190 LEU A O 1
ATOM 1547 N N . ILE A 1 191 ? -2.355 -3.681 19.220 1.00 88.94 191 ILE A N 1
ATOM 1548 C CA . ILE A 1 191 ? -3.677 -3.658 19.847 1.00 88.94 191 ILE A CA 1
ATOM 1549 C C . ILE A 1 191 ? -3.684 -2.548 20.891 1.00 88.94 191 ILE A C 1
ATOM 1551 O O . ILE A 1 191 ? -2.762 -2.426 21.695 1.00 88.94 191 ILE A O 1
ATOM 1555 N N . CYS A 1 192 ? -4.734 -1.743 20.898 1.00 90.38 192 CYS A N 1
ATOM 1556 C CA . CYS A 1 192 ? -4.974 -0.754 21.934 1.00 90.38 192 CYS A CA 1
ATOM 1557 C C . CYS A 1 192 ? -6.407 -0.857 22.446 1.00 90.38 192 CYS A C 1
ATOM 1559 O O . CYS A 1 192 ? -7.271 -1.405 21.763 1.00 90.38 192 CYS A O 1
ATOM 1561 N N . PHE A 1 193 ? -6.680 -0.350 23.645 1.00 91.44 193 PHE A N 1
ATOM 1562 C CA . PHE A 1 193 ? -8.039 -0.380 24.177 1.00 91.44 193 PHE A CA 1
ATOM 1563 C C . PHE A 1 193 ? -8.364 0.765 25.137 1.00 91.44 193 PHE A C 1
ATOM 1565 O O . PHE A 1 193 ? -7.481 1.362 25.754 1.00 91.44 193 PHE A O 1
ATOM 1572 N N . VAL A 1 194 ? -9.665 1.027 25.274 1.00 90.19 194 VAL A N 1
ATOM 1573 C CA . VAL A 1 194 ? -10.290 1.838 26.324 1.00 90.19 194 VAL A CA 1
ATOM 1574 C C . VAL A 1 194 ? -11.226 0.927 27.102 1.00 90.19 194 VAL A C 1
ATOM 1576 O O . VAL A 1 194 ? -12.197 0.428 26.537 1.00 90.19 194 VAL A O 1
ATOM 1579 N N . ASN A 1 195 ? -10.944 0.712 28.385 1.00 86.25 195 ASN A N 1
ATOM 1580 C CA . ASN A 1 195 ? -11.761 -0.139 29.249 1.00 86.25 195 ASN A CA 1
ATOM 1581 C C . ASN A 1 195 ? -13.137 0.486 29.573 1.00 86.25 195 ASN A C 1
ATOM 1583 O O . ASN A 1 195 ? -13.393 1.668 29.328 1.00 86.25 195 ASN A O 1
ATOM 1587 N N . TYR A 1 196 ? -14.005 -0.313 30.200 1.00 85.19 196 TYR A N 1
ATOM 1588 C CA . TYR A 1 196 ? -15.358 0.100 30.586 1.00 85.19 196 TYR A CA 1
ATOM 1589 C C . TYR A 1 196 ? -15.402 1.328 31.500 1.00 85.19 196 TYR A C 1
ATOM 1591 O O . TYR A 1 196 ? -16.306 2.155 31.384 1.00 85.19 196 TYR A O 1
ATOM 1599 N N . THR A 1 197 ? -14.443 1.466 32.418 1.00 80.50 197 THR A N 1
ATOM 1600 C CA . THR A 1 197 ? -14.423 2.584 33.369 1.00 80.50 197 THR A CA 1
ATOM 1601 C C . THR A 1 197 ? -14.103 3.895 32.670 1.00 80.50 197 THR A C 1
ATOM 1603 O O . THR A 1 197 ? -14.779 4.889 32.912 1.00 80.50 197 THR A O 1
ATOM 1606 N N . ASN A 1 198 ? -13.133 3.888 31.755 1.00 79.25 198 ASN A N 1
ATOM 1607 C CA . ASN A 1 198 ? -12.701 5.086 31.044 1.00 79.25 198 ASN A CA 1
ATOM 1608 C C . ASN A 1 198 ? -13.783 5.588 30.079 1.00 79.25 198 ASN A C 1
ATOM 1610 O O . ASN A 1 198 ? -13.933 6.792 29.886 1.00 79.25 198 ASN A O 1
ATOM 1614 N N . PHE A 1 199 ? -14.601 4.679 29.546 1.00 80.75 199 PHE A N 1
ATOM 1615 C CA . PHE A 1 199 ? -15.728 5.021 28.681 1.00 80.75 199 PHE A CA 1
ATOM 1616 C C . PHE A 1 199 ? -16.877 5.741 29.403 1.00 80.75 199 PHE A C 1
ATOM 1618 O O . PHE A 1 199 ? -17.580 6.544 28.792 1.00 80.75 199 PHE A O 1
ATOM 1625 N N . LYS A 1 200 ? -17.065 5.504 30.710 1.00 77.81 200 LYS A N 1
ATOM 1626 C CA . LYS A 1 200 ? -18.133 6.149 31.500 1.00 77.81 200 LYS A CA 1
ATOM 1627 C C . LYS A 1 200 ? -17.907 7.643 31.737 1.00 77.81 200 LYS A C 1
ATOM 1629 O O . LYS A 1 200 ? -18.855 8.342 32.083 1.00 77.81 200 LYS A O 1
ATOM 1634 N N . PHE A 1 201 ? -16.683 8.136 31.547 1.00 76.62 201 PHE A N 1
ATOM 1635 C CA . PHE A 1 201 ? -16.342 9.548 31.747 1.00 76.62 201 PHE A CA 1
ATOM 1636 C C . PHE A 1 201 ? -16.621 10.432 30.525 1.00 76.62 201 PHE A C 1
ATOM 1638 O O . PHE A 1 201 ? -16.371 11.638 30.571 1.00 76.62 201 PHE A O 1
ATOM 1645 N N . ILE A 1 202 ? -17.153 9.869 29.436 1.00 82.69 202 ILE A N 1
ATOM 1646 C CA . ILE A 1 202 ? -17.565 10.666 28.283 1.00 82.69 202 ILE A CA 1
ATOM 1647 C C . ILE A 1 202 ? -18.818 11.466 28.663 1.00 82.69 202 ILE A C 1
ATOM 1649 O O . ILE A 1 202 ? -19.872 10.904 28.961 1.00 82.69 202 ILE A O 1
ATOM 1653 N N . ASP A 1 203 ? -18.710 12.796 28.641 1.00 80.44 203 ASP A N 1
ATOM 1654 C CA . ASP A 1 203 ? -19.852 13.681 28.875 1.00 80.44 203 ASP A CA 1
ATOM 1655 C C . ASP A 1 203 ? -20.930 13.454 27.805 1.00 80.44 203 ASP A C 1
ATOM 1657 O O . ASP A 1 203 ? -20.679 13.598 26.604 1.00 80.44 203 ASP A O 1
ATOM 1661 N N . ARG A 1 204 ? -22.155 13.164 28.259 1.00 80.25 204 ARG A N 1
ATOM 1662 C CA . ARG A 1 204 ? -23.347 12.901 27.438 1.00 80.25 204 ARG A CA 1
ATOM 1663 C C . ARG A 1 204 ? -23.726 14.052 26.507 1.00 80.25 204 ARG A C 1
ATOM 1665 O O . ARG A 1 204 ? -24.439 13.840 25.529 1.00 80.25 204 ARG A O 1
ATOM 1672 N N . LYS A 1 205 ? -23.288 15.276 26.809 1.00 80.56 205 LYS A N 1
ATOM 1673 C CA . LYS A 1 205 ? -23.537 16.466 25.980 1.00 80.56 205 LYS A CA 1
ATOM 1674 C C . LYS A 1 205 ? -22.394 16.774 25.021 1.00 80.56 205 LYS A C 1
ATOM 1676 O O . LYS A 1 205 ? -22.552 17.631 24.148 1.00 80.56 205 LYS A O 1
ATOM 1681 N N . SER A 1 206 ? -21.251 16.110 25.173 1.00 84.44 206 SER A N 1
ATOM 1682 C CA . SER A 1 206 ? -20.094 16.420 24.355 1.00 84.44 206 SER A CA 1
ATOM 1683 C C . SER A 1 206 ? -20.261 15.909 22.927 1.00 84.44 206 SER A C 1
ATOM 1685 O O . SER A 1 206 ? -20.704 14.785 22.690 1.00 84.44 206 SER A O 1
ATOM 1687 N N . LYS A 1 207 ? -19.850 16.741 21.967 1.00 87.12 207 LYS A N 1
ATOM 1688 C CA . LYS A 1 207 ? -19.739 16.380 20.545 1.00 87.12 207 LYS A CA 1
ATOM 1689 C C . LYS A 1 207 ? -18.359 15.828 20.188 1.00 87.12 207 LYS A C 1
ATOM 1691 O O . LYS A 1 207 ? -18.179 15.329 19.083 1.00 87.12 207 LYS A O 1
ATOM 1696 N N . SER A 1 208 ? -17.385 15.940 21.091 1.00 89.88 208 SER A N 1
ATOM 1697 C CA . SER A 1 208 ? -16.007 15.498 20.877 1.00 89.88 208 SER A CA 1
ATOM 1698 C C . SER A 1 208 ? -15.382 15.030 22.185 1.00 89.88 208 SER A C 1
ATOM 1700 O O . SER A 1 208 ? -15.588 15.642 23.230 1.00 89.88 208 SER A O 1
ATOM 1702 N N . HIS A 1 209 ? -14.579 13.976 22.150 1.00 90.81 209 HIS A N 1
ATOM 1703 C CA . HIS A 1 209 ? -13.862 13.527 23.339 1.00 90.81 209 HIS A CA 1
ATOM 1704 C C . HIS A 1 209 ? -12.499 12.955 22.968 1.00 90.81 209 HIS A C 1
ATOM 1706 O O . HIS A 1 209 ? -12.347 12.347 21.908 1.00 90.81 209 HIS A O 1
ATOM 1712 N N . THR A 1 210 ? -11.518 13.159 23.843 1.00 90.75 210 THR A N 1
ATOM 1713 C CA . THR A 1 210 ? -10.201 12.541 23.709 1.00 90.75 210 THR A CA 1
ATOM 1714 C C . THR A 1 210 ? -10.153 11.322 24.612 1.00 90.75 210 THR A C 1
ATOM 1716 O O . THR A 1 210 ? -10.206 11.449 25.830 1.00 90.75 210 THR A O 1
ATOM 1719 N N . LEU A 1 211 ? -10.075 10.143 24.006 1.00 90.50 211 LEU A N 1
ATOM 1720 C CA . LEU A 1 211 ? -9.985 8.864 24.690 1.00 90.50 211 LEU A CA 1
ATOM 1721 C C . LEU A 1 211 ? -8.515 8.493 24.883 1.00 90.50 211 LEU A C 1
ATOM 1723 O O . LEU A 1 211 ? -7.749 8.430 23.919 1.00 90.50 211 LEU A O 1
ATOM 1727 N N . GLN A 1 212 ? -8.139 8.230 26.132 1.00 91.31 212 GLN A N 1
ATOM 1728 C CA . GLN A 1 212 ? -6.825 7.693 26.459 1.00 91.31 212 GLN A CA 1
ATOM 1729 C C . GLN A 1 212 ? -6.822 6.176 26.242 1.00 91.31 212 GLN A C 1
ATOM 1731 O O . GLN A 1 212 ? -7.612 5.443 26.841 1.00 91.31 212 GLN A O 1
ATOM 1736 N N . LEU A 1 213 ? -5.940 5.727 25.358 1.00 91.06 213 LEU A N 1
ATOM 1737 C CA . LEU A 1 213 ? -5.736 4.343 24.974 1.00 91.06 213 LEU A CA 1
ATOM 1738 C C . LEU A 1 213 ? -4.597 3.732 25.779 1.00 91.06 213 LEU A C 1
ATOM 1740 O O . LEU A 1 213 ? -3.513 4.308 25.874 1.00 91.06 213 LEU A O 1
ATOM 1744 N N . LYS A 1 214 ? -4.806 2.500 26.232 1.00 89.69 214 LYS A N 1
ATOM 1745 C CA . LYS A 1 214 ? -3.713 1.624 26.642 1.00 89.69 214 LYS A CA 1
ATOM 1746 C C . LYS A 1 214 ? -3.232 0.851 25.421 1.00 89.69 214 LYS A C 1
ATOM 1748 O O . LYS A 1 214 ? -3.995 0.068 24.854 1.00 89.69 214 LYS A O 1
ATOM 1753 N N . VAL A 1 215 ? -2.002 1.108 24.980 1.00 86.50 215 VAL A N 1
ATOM 1754 C CA . VAL A 1 215 ? -1.392 0.432 23.825 1.00 86.50 215 VAL A CA 1
ATOM 1755 C C . VAL A 1 215 ? -0.600 -0.772 24.316 1.00 86.50 215 VAL A C 1
ATOM 1757 O O . VAL A 1 215 ? 0.261 -0.659 25.185 1.00 86.50 215 VAL A O 1
ATOM 1760 N N . ILE A 1 216 ? -0.887 -1.938 23.753 1.00 84.31 216 ILE A N 1
ATOM 1761 C CA . ILE A 1 216 ? -0.163 -3.168 24.042 1.00 84.31 216 ILE A CA 1
ATOM 1762 C C . ILE A 1 216 ? 1.016 -3.222 23.068 1.00 84.31 216 ILE A C 1
ATOM 1764 O O . ILE A 1 216 ? 0.859 -3.537 21.890 1.00 84.31 216 ILE A O 1
ATOM 1768 N N . ASN A 1 217 ? 2.205 -2.878 23.568 1.00 68.75 217 ASN A N 1
ATOM 1769 C CA . ASN A 1 217 ? 3.439 -2.819 22.772 1.00 68.75 217 ASN A CA 1
ATOM 1770 C C . ASN A 1 217 ? 4.001 -4.200 22.398 1.00 68.75 217 ASN A C 1
ATOM 1772 O O . ASN A 1 217 ? 4.937 -4.298 21.604 1.00 68.75 217 ASN A O 1
ATOM 1776 N N . GLU A 1 218 ? 3.426 -5.271 22.938 1.00 70.56 218 GLU A N 1
ATOM 1777 C CA . GLU A 1 218 ? 3.725 -6.638 22.535 1.00 70.56 218 GLU A CA 1
ATOM 1778 C C . GLU A 1 218 ? 2.679 -7.119 21.528 1.00 70.56 218 GLU A C 1
ATOM 1780 O O . GLU A 1 218 ? 1.477 -6.932 21.711 1.00 70.56 218 GLU A O 1
ATOM 1785 N N . LYS A 1 219 ? 3.121 -7.767 20.446 1.00 65.56 219 LYS A N 1
ATOM 1786 C CA . LYS A 1 219 ? 2.178 -8.441 19.549 1.00 65.56 219 LYS A CA 1
ATOM 1787 C C . LYS A 1 219 ? 1.489 -9.552 20.334 1.00 65.56 219 LYS A C 1
ATOM 1789 O O . LYS A 1 219 ? 2.149 -10.537 20.666 1.00 65.56 219 LYS A O 1
ATOM 1794 N N . ALA A 1 220 ? 0.193 -9.395 20.598 1.00 66.94 220 ALA A N 1
ATOM 1795 C CA . ALA A 1 220 ? -0.624 -10.457 21.168 1.00 66.94 220 ALA A CA 1
ATOM 1796 C C . ALA A 1 220 ? -0.515 -11.702 20.279 1.00 66.94 220 ALA A C 1
ATOM 1798 O O . ALA A 1 220 ? -0.663 -11.613 19.056 1.00 66.94 220 ALA A O 1
ATOM 1799 N N . LYS A 1 221 ? -0.191 -12.848 20.882 1.00 69.00 221 LYS A N 1
ATOM 1800 C CA . LYS A 1 221 ? 0.062 -14.100 20.156 1.00 69.00 221 LYS A CA 1
ATOM 1801 C C . LYS A 1 221 ? -1.141 -15.029 20.211 1.00 69.00 221 LYS A C 1
ATOM 1803 O O . LYS A 1 221 ? -1.259 -15.916 19.368 1.00 69.00 221 LYS A O 1
ATOM 1808 N N . SER A 1 222 ? -2.019 -14.831 21.189 1.00 75.94 222 SER A N 1
ATOM 1809 C CA . SER A 1 222 ? -3.185 -15.669 21.426 1.00 75.94 222 SER A CA 1
ATOM 1810 C C . SER A 1 222 ? -4.408 -14.851 21.851 1.00 75.94 222 SER A C 1
ATOM 1812 O O . SER A 1 222 ? -4.303 -13.687 22.243 1.00 75.94 222 SER A O 1
ATOM 1814 N N . SER A 1 223 ? -5.587 -15.471 21.760 1.00 77.75 223 SER A N 1
ATOM 1815 C CA . SER A 1 223 ? -6.815 -14.884 22.296 1.00 77.75 223 SER A CA 1
ATOM 1816 C C . SER A 1 223 ? -6.763 -14.749 23.819 1.00 77.75 223 SER A C 1
ATOM 1818 O O . SER A 1 223 ? -7.252 -13.751 24.340 1.00 77.75 223 SER A O 1
ATOM 1820 N N . ASP A 1 224 ? -6.106 -15.682 24.511 1.00 76.94 224 ASP A N 1
ATOM 1821 C CA . ASP A 1 224 ? -5.951 -15.663 25.969 1.00 76.94 224 ASP A CA 1
ATOM 1822 C C . ASP A 1 224 ? -5.113 -14.467 26.438 1.00 76.94 224 ASP A C 1
ATOM 1824 O O . ASP A 1 224 ? -5.457 -13.835 27.437 1.00 76.94 224 ASP A O 1
ATOM 1828 N N . ASP A 1 225 ? -4.071 -14.094 25.683 1.00 76.19 225 ASP A N 1
ATOM 1829 C CA . ASP A 1 225 ? -3.261 -12.903 25.973 1.00 76.19 225 ASP A CA 1
ATOM 1830 C C . ASP A 1 225 ? -4.145 -11.647 25.971 1.00 76.19 225 ASP A C 1
ATOM 1832 O O . ASP A 1 225 ? -4.045 -10.791 26.849 1.00 76.19 225 ASP A O 1
ATOM 1836 N N . ILE A 1 226 ? -5.047 -11.547 24.987 1.00 77.12 226 ILE A N 1
ATOM 1837 C CA . ILE A 1 226 ? -5.979 -10.423 24.870 1.00 77.12 226 ILE A CA 1
ATOM 1838 C C . ILE A 1 226 ? -6.958 -10.424 26.051 1.00 77.12 226 ILE A C 1
ATOM 1840 O O . ILE A 1 226 ? -7.178 -9.369 26.638 1.00 77.12 226 ILE A O 1
ATOM 1844 N N . LEU A 1 227 ? -7.508 -11.577 26.443 1.00 77.50 227 LEU A N 1
ATOM 1845 C CA . LEU A 1 227 ? -8.420 -11.673 27.594 1.00 77.50 227 LEU A CA 1
ATOM 1846 C C . LEU A 1 227 ? -7.751 -11.221 28.893 1.00 77.50 227 LEU A C 1
ATOM 1848 O O . LEU A 1 227 ? -8.290 -10.377 29.611 1.00 77.50 227 LEU A O 1
ATOM 1852 N N . GLN A 1 228 ? -6.535 -11.706 29.153 1.00 77.31 228 GLN A N 1
ATOM 1853 C CA . GLN A 1 228 ? -5.768 -11.323 30.338 1.00 77.31 228 GLN A CA 1
ATOM 1854 C C . GLN A 1 228 ? -5.488 -9.818 30.380 1.00 77.31 228 GLN A C 1
ATOM 1856 O O . GLN A 1 228 ? -5.624 -9.196 31.434 1.00 77.31 228 GLN A O 1
ATOM 1861 N N . LEU A 1 229 ? -5.129 -9.221 29.240 1.00 73.00 229 LEU A N 1
ATOM 1862 C CA . LEU A 1 229 ? -4.825 -7.792 29.137 1.00 73.00 229 LEU A CA 1
ATOM 1863 C C . LEU A 1 229 ? -6.062 -6.901 29.281 1.00 73.00 229 LEU A C 1
ATOM 1865 O O . LEU A 1 229 ? -5.955 -5.776 29.776 1.00 73.00 229 LEU A O 1
ATOM 1869 N N . LEU A 1 230 ? -7.223 -7.395 28.856 1.00 71.12 230 LEU A N 1
ATOM 1870 C CA . LEU A 1 230 ? -8.502 -6.699 28.959 1.00 71.12 230 LEU A CA 1
ATOM 1871 C C . LEU A 1 230 ? -9.179 -6.883 30.328 1.00 71.12 230 LEU A C 1
ATOM 1873 O O . LEU A 1 230 ? -10.130 -6.158 30.621 1.00 71.12 230 LEU A O 1
ATOM 1877 N N . HIS A 1 231 ? -8.678 -7.796 31.169 1.00 68.38 231 HIS A N 1
ATOM 1878 C CA . HIS A 1 231 ? -9.282 -8.181 32.449 1.00 68.38 231 HIS A CA 1
ATOM 1879 C C . HIS A 1 231 ? -10.759 -8.604 32.310 1.00 68.38 231 HIS A C 1
ATOM 1881 O O . HIS A 1 231 ? -11.598 -8.217 33.131 1.00 68.38 231 HIS A O 1
ATOM 1887 N N . ILE A 1 232 ? -11.073 -9.364 31.254 1.00 59.38 232 ILE A N 1
ATOM 1888 C CA . ILE A 1 232 ? -12.411 -9.915 30.968 1.00 59.38 232 ILE A CA 1
ATOM 1889 C C . ILE A 1 232 ? -12.412 -11.439 30.958 1.00 59.38 232 ILE A C 1
ATOM 1891 O O . ILE A 1 232 ? -11.349 -12.031 30.668 1.00 59.38 232 ILE A O 1
#

Radius of gyration: 41.08 Å; chains: 1; bounding box: 76×35×107 Å

Foldseek 3Di:
DDDDFDDWDWAADPDPQWIWIWTHDDPDIDIDIDGDPDDPVCVVVVVVVVVVVVVVVVVVVVVVVVVVVVVVVVVVVVVVVVVVVVVVVVVVVVVVVVLVVLLVVLVVQQVVLLVVVVQDAPDPPPPDDDAPADKAQEWEAEPVRHGFAFQKKWKQFPVNSYIDIDRHPRIDDHHLVTQIKMWTQTPVRWIKIDGSVQSNPPDRPHRYDYGYIHTDPDDDPHSVSVCVVRVD